Protein 1XQ1 (pdb70)

Solvent-accessible surface area: 11522 Å² total; per-residue (Å²): 110,154,138,131,30,0,146,62,50,21,0,0,0,6,27,0,19,134,40,36,0,52,19,0,0,48,49,0,8,61,79,29,1,41,0,2,0,2,13,186,74,94,169,71,9,93,83,9,34,59,128,2,128,175,125,66,37,106,18,69,25,24,68,6,36,27,58,87,144,68,52,3,70,122,3,8,125,40,0,32,93,74,25,62,27,120,0,22,2,0,0,3,29,20,61,123,237,129,141,76,74,130,53,80,65,127,67,29,62,27,24,35,101,11,1,100,32,4,0,72,47,0,41,75,17,0,112,50,24,55,64,1,12,0,0,2,5,40,90,81,23,130,69,40,3,43,38,36,3,28,105,23,0,86,85,5,3,109,112,27,40,114,36,22,0,64,0,0,5,2,7,37,35,113,77,103,90,120,72,51,110,9,6,62,38,0,1,57,3,6,10,52,9,0,66,162,30,40,22,82,53,59,35,62,22,53,21,86,96,69,135,72,144,76,132,118,49,220

Sequence (218 aa):
SQRWSLKAKTVLVTGGTKGIGHAIVEEFAGFGAVIHTCARNEYELNECLSKWQKKGFQVTGSVCDASLRPEREKLMQTVSSMFGGKLDILINNLGALDYTAEDFSFHISTNLESAYHLSQLAHPLLKASGCGNIIFMSGSIYSATKGALNQLARNLACEWASDGIRANAVAPAVIAGEPEEVSSLVAFLCMPAASYITGQTICVDGGLTVNGFSYQPQ

Secondary structure (DSSP, 8-state):
--TT--TT-EEEETTTTSHHHHHHHHHHHHTT-EEEEEES-HHHHHHHHHHHHHTT--EEEEE--TTSHHHHHHHHHHHHHHHTT--SEEEEE-------HHHHHHHHHHHHHHHHHHHHHHHHHHHHHSS-EEEEE---HHHHHHHHHHHHHHHHHHHHGGGT-EEEEEE--S----GGGGHHHHHHHTSGGGTT--S-EEE----EEETTEEE---

InterPro domains:
  IPR002347 Short-chain dehydrogenase/reductase SDR [PF13561] (24-256)
  IPR002347 Short-chain dehydrogenase/reductase SDR [PR00080] (91-102)
  IPR002347 Short-chain dehydrogenase/reductase SDR [PR00080] (144-152)
  IPR002347 Short-chain dehydrogenase/reductase SDR [PR00080] (164-183)
  IPR002347 Short-chain dehydrogenase/reductase SDR [PR00081] (16-33)
  IPR002347 Short-chain dehydrogenase/reductase SDR [PR00081] (91-102)
  IPR002347 Short-chain dehydrogenase/reductase SDR [PR00081] (138-154)
  IPR002347 Short-chain dehydrogenase/reductase SDR [PR00081] (164-183)
  IPR002347 Short-chain dehydrogenase/reductase SDR [PR00081] (185-202)
  IPR002347 Short-chain dehydrogenase/reductase SDR [PR00081] (219-239)
  IPR020904 Short-chain dehydrogenase/reductase, conserved site [PS00061] (151-179)
  IPR036291 NAD(P)-binding domain superfamily [SSF51735] (14-258)
  IPR045000 Tropinone reductase [PTHR42898] (8-261)

Foldseek 3Di:
DQQLAQAQAEEEQEPCLDDLNVLLQVLSQVRNYAYEYEEQDVVSVVVSVVVQVVVVGRYHYDYADLLDPVRLLVVLVVSCVVSVLAHAEYEAEFDDVPDDPVRLVCRLCSSVVSLVSNCVSCLSRNLVNLAHEYEYE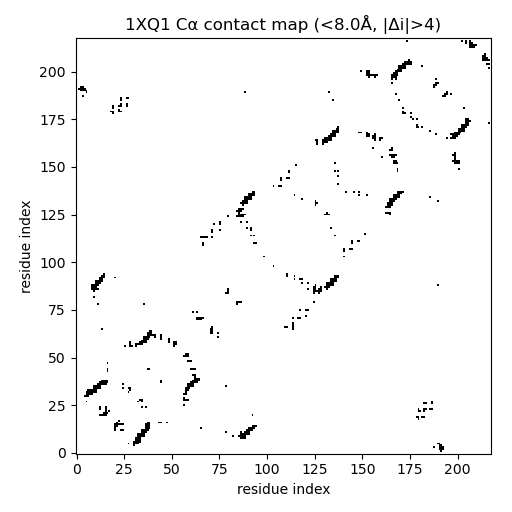AVVSRLVSLVVVLVVQLVCQVVCVVSNYAGEYEYFAPADPGSSVCSVVVSSCSGSNNSVDHSYYYYPYPWDADPRRTDGRD

CATH classification: 3.40.50.720

Nearest PDB structures (foldseek):
  2q45-assembly1_A  TM=1.003E+00  e=2.403E-41  Arabidopsis thaliana
  5feu-assembly1_A  TM=9.555E-01  e=1.381E-29  Narcissus pseudonarcissus
  2ae2-assembly1_A  TM=9.424E-01  e=1.536E-27  Datura stramonium
  1ae1-assembly1_A  TM=9.473E-01  e=3.988E-27  Datura stramonium
  4bo4-assembly1_D  TM=8.848E-01  e=6.398E-17  Pseudomonas aeruginosa PAO1

Radius of gyration: 16.97 Å; Cα contacts (8 Å, |Δi|>4): 406; chains: 1; bounding box: 41×45×46 Å

Structure (mmCIF, N/CA/C/O backbone):
data_1XQ1
#
_entry.id   1XQ1
#
_cell.length_a   56.335
_cell.length_b   76.599
_cell.length_c   112.134
_cell.angle_alpha   90.00
_cell.angle_beta   90.00
_cell.angle_gamma   90.00
#
_symmetry.space_group_name_H-M   'I 2 2 2'
#
loop_
_entity.id
_entity.type
_entity.pdbx_description
1 polymer 'PUTATIVE TROPINONE REDUCATSE'
2 water water
#
loop_
_atom_site.group_PDB
_atom_site.id
_atom_site.type_symbol
_atom_site.label_atom_id
_atom_site.label_alt_id
_atom_site.label_comp_id
_atom_site.label_asym_id
_atom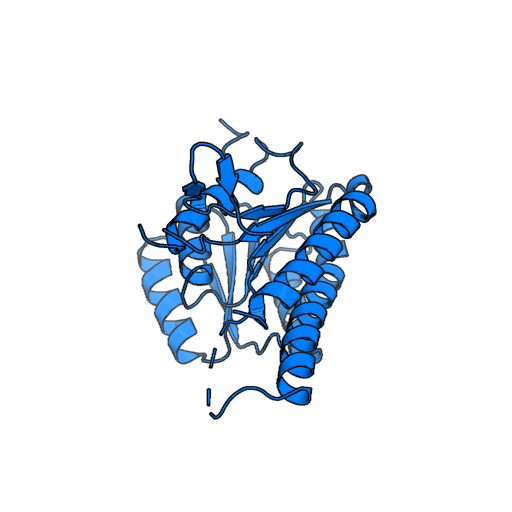_site.label_entity_id
_atom_site.label_seq_id
_atom_site.pdbx_PDB_ins_code
_atom_site.Cartn_x
_atom_site.Cartn_y
_atom_site.Cartn_z
_atom_site.occupancy
_atom_site.B_iso_or_equiv
_atom_site.auth_seq_id
_atom_site.auth_comp_id
_atom_site.auth_asym_id
_atom_site.auth_atom_id
_atom_site.pdbx_PDB_model_num
ATOM 1 N N . SER A 1 7 ? 33.519 4.058 -1.644 1.00 47.36 7 SER A N 1
ATOM 2 C CA . SER A 1 7 ? 35.002 4.132 -1.523 1.00 44.33 7 SER A CA 1
ATOM 3 C C . SER A 1 7 ? 35.375 4.615 -0.129 1.00 44.12 7 SER A C 1
ATOM 4 O O . SER A 1 7 ? 34.503 4.919 0.688 1.00 42.59 7 SER A O 1
ATOM 7 N N . GLN A 1 8 ? 36.676 4.689 0.135 1.00 42.50 8 GLN A N 1
ATOM 8 C CA . GLN A 1 8 ? 37.165 5.147 1.425 1.00 42.37 8 GLN A CA 1
ATOM 9 C C . GLN A 1 8 ? 36.964 6.651 1.596 1.00 40.48 8 GLN A C 1
ATOM 10 O O . GLN A 1 8 ? 36.824 7.136 2.715 1.00 40.96 8 GLN A O 1
ATOM 16 N N . ARG A 1 9 ? 36.946 7.387 0.487 1.00 38.94 9 ARG A N 1
ATOM 17 C CA . ARG A 1 9 ? 36.764 8.834 0.548 1.00 37.70 9 ARG A CA 1
ATOM 18 C C . ARG A 1 9 ? 35.370 9.232 1.036 1.00 36.02 9 ARG A C 1
ATOM 19 O O . ARG A 1 9 ? 35.207 10.274 1.667 1.00 35.33 9 ARG A O 1
ATOM 27 N N . TRP A 1 10 ? 34.373 8.407 0.738 1.00 31.64 10 TRP A N 1
ATOM 28 C CA . TRP A 1 10 ? 32.999 8.698 1.138 1.00 32.98 10 TRP A CA 1
ATOM 29 C C . TRP A 1 10 ? 32.553 7.875 2.341 1.00 32.78 10 TRP A C 1
ATOM 30 O O . TRP A 1 10 ? 31.366 7.596 2.509 1.00 33.43 10 TRP A O 1
ATOM 41 N N . SER A 1 11 ? 33.511 7.500 3.179 1.00 33.55 11 SER A N 1
ATOM 42 C CA . SER A 1 11 ? 33.232 6.704 4.364 1.00 34.18 11 SER A CA 1
ATOM 43 C C . SER A 1 11 ? 33.523 7.452 5.669 1.00 32.70 11 SER A C 1
ATOM 44 O O . SER A 1 11 ? 34.530 8.148 5.781 1.00 31.70 11 SER A O 1
ATOM 47 N N . LEU A 1 12 ? 32.630 7.299 6.643 1.00 31.81 12 LEU A N 1
ATOM 48 C CA . LEU A 1 12 ? 32.788 7.911 7.962 1.00 31.17 12 LEU A CA 1
ATOM 49 C C . LEU A 1 12 ? 32.872 6.778 8.988 1.00 31.76 12 LEU A C 1
ATOM 50 O O . LEU A 1 12 ? 32.776 6.996 10.198 1.00 30.64 12 LEU A O 1
ATOM 55 N N . LYS A 1 13 ? 33.060 5.565 8.484 1.00 31.35 13 LYS A N 1
ATOM 56 C CA . LYS A 1 13 ? 33.138 4.378 9.324 1.00 32.04 13 LYS A CA 1
ATOM 57 C C . LYS A 1 13 ? 34.217 4.477 10.394 1.00 30.57 13 LYS A C 1
ATOM 58 O O . LYS A 1 13 ? 35.389 4.722 10.096 1.00 29.98 13 LYS A O 1
ATOM 64 N N . ALA A 1 14 ? 33.801 4.278 11.640 1.00 30.41 14 ALA A N 1
ATOM 65 C CA . ALA A 1 14 ? 34.700 4.315 12.791 1.00 31.55 14 ALA A CA 1
ATOM 66 C C . ALA A 1 14 ? 35.296 5.696 13.098 1.00 32.39 14 ALA A C 1
ATOM 67 O O . ALA A 1 14 ? 36.193 5.810 13.928 1.00 34.03 14 ALA A O 1
ATOM 69 N N . LYS A 1 15 ? 34.808 6.738 12.429 1.00 31.93 15 LYS A N 1
ATOM 70 C CA . LYS A 1 15 ? 35.292 8.094 12.694 1.00 30.19 15 LYS A CA 1
ATOM 71 C C . LYS A 1 15 ? 34.680 8.517 14.027 1.00 29.00 15 LYS A C 1
ATOM 72 O O . LYS A 1 15 ? 33.506 8.252 14.274 1.00 30.73 15 LYS A O 1
ATOM 78 N N . THR A 1 16 ? 35.460 9.163 14.889 1.00 29.50 16 THR A N 1
ATOM 79 C CA . THR A 1 16 ? 34.937 9.585 16.194 1.00 29.17 16 THR A CA 1
ATOM 80 C C . THR A 1 16 ? 34.301 10.968 16.123 1.00 29.29 16 THR A C 1
ATOM 81 O O . THR A 1 16 ? 34.887 11.906 15.591 1.00 30.13 16 THR A O 1
ATOM 85 N N . VAL A 1 17 ? 33.098 11.080 16.675 1.00 28.99 17 VAL A N 1
ATOM 86 C CA . VAL A 1 17 ? 32.343 12.324 16.624 1.00 27.81 17 VAL A CA 1
ATOM 87 C C . VAL A 1 17 ? 31.783 12.810 17.951 1.00 27.78 17 VAL A C 1
ATOM 88 O O . VAL A 1 17 ? 31.262 12.023 18.743 1.00 27.87 17 VAL A O 1
ATOM 92 N N . LEU A 1 18 ? 31.905 14.112 18.196 1.00 25.13 18 LEU A N 1
ATOM 93 C CA . LEU A 1 18 ? 31.309 14.696 19.387 1.00 25.96 18 LEU A CA 1
ATOM 94 C C . LEU A 1 18 ? 30.247 15.655 18.876 1.00 25.93 18 LEU A C 1
ATOM 95 O O . LEU A 1 18 ? 30.550 16.605 18.151 1.00 27.99 18 LEU A O 1
ATOM 100 N N . VAL A 1 19 ? 28.999 15.390 19.227 1.00 26.41 19 VAL A N 1
ATOM 101 C CA . VAL A 1 19 ? 27.907 16.259 18.813 1.00 28.14 19 VAL A CA 1
ATOM 102 C C . VAL A 1 19 ? 27.179 16.728 20.062 1.00 28.48 19 VAL A C 1
ATOM 103 O O . VAL A 1 19 ? 26.668 15.914 20.827 1.00 28.51 19 VAL A O 1
ATOM 107 N N . THR A 1 20 ? 27.154 18.040 20.273 1.00 28.24 20 THR A N 1
ATOM 108 C CA . THR A 1 20 ? 26.476 18.614 21.432 1.00 27.93 20 THR A CA 1
ATOM 109 C C . THR A 1 20 ? 24.973 18.699 21.154 1.00 27.62 20 THR A C 1
ATOM 110 O O . THR A 1 20 ? 24.564 18.900 20.012 1.00 27.60 20 THR A O 1
ATOM 114 N N . GLY A 1 21 ? 24.163 18.558 22.203 1.00 27.72 21 GLY A N 1
ATOM 115 C CA . GLY A 1 21 ? 22.716 18.638 22.055 1.00 25.32 21 GLY A CA 1
ATOM 116 C C . GLY A 1 21 ? 22.144 17.623 21.084 1.00 26.86 21 GLY A C 1
ATOM 117 O O . GLY A 1 21 ? 21.322 17.956 20.233 1.00 25.66 21 GLY A O 1
ATOM 118 N N . GLY A 1 22 ? 22.549 16.369 21.233 1.00 27.51 22 GLY A N 1
ATOM 119 C CA . GLY A 1 22 ? 22.090 15.335 20.320 1.00 29.84 22 GLY A CA 1
ATOM 120 C C . GLY A 1 22 ? 20.751 14.676 20.587 1.00 31.01 22 GLY A C 1
ATOM 121 O O . GLY A 1 22 ? 20.339 13.807 19.822 1.00 30.20 22 GLY A O 1
ATOM 122 N N . THR A 1 23 ? 20.057 15.079 21.644 1.00 32.57 23 THR A N 1
ATOM 123 C CA . THR A 1 23 ? 18.768 14.464 21.952 1.00 33.63 23 THR A CA 1
ATOM 124 C C . THR A 1 23 ? 17.589 15.040 21.177 1.00 34.90 23 THR A C 1
ATOM 125 O O . THR A 1 23 ? 16.519 14.439 21.147 1.00 34.80 23 THR A O 1
ATOM 129 N N . LYS A 1 24 ? 17.770 16.191 20.541 1.00 36.02 24 LYS A N 1
ATOM 130 C CA . LYS A 1 24 ? 16.656 16.782 19.808 1.00 38.45 24 LYS A CA 1
ATOM 131 C C . LYS A 1 24 ? 17.037 17.609 18.587 1.00 37.51 24 LYS A C 1
ATOM 132 O O . LYS A 1 24 ? 18.204 17.955 18.387 1.00 37.17 24 LYS A O 1
ATOM 138 N N . GLY A 1 25 ? 16.028 17.908 17.773 1.00 35.23 25 GLY A N 1
ATOM 139 C CA . GLY A 1 25 ? 16.217 18.708 16.575 1.00 33.75 25 GLY A CA 1
ATOM 140 C C . GLY A 1 25 ? 17.299 18.252 15.611 1.00 32.22 25 GLY A C 1
ATOM 141 O O . GLY A 1 25 ? 17.482 17.063 15.378 1.00 28.59 25 GLY A O 1
ATOM 142 N N . ILE A 1 26 ? 18.019 19.216 15.044 1.00 31.09 26 ILE A N 1
ATOM 143 C CA . ILE A 1 26 ? 19.082 18.920 14.090 1.00 31.94 26 ILE A CA 1
ATOM 144 C C . ILE A 1 26 ? 20.191 18.070 14.716 1.00 28.39 26 ILE A C 1
ATOM 145 O O . ILE A 1 26 ? 20.727 17.174 14.064 1.00 30.11 26 ILE A O 1
ATOM 150 N N . GLY A 1 27 ? 20.531 18.346 15.975 1.00 26.71 27 GLY A N 1
ATOM 151 C CA . GLY A 1 27 ? 21.560 17.571 16.651 1.00 25.96 27 GLY A CA 1
ATOM 152 C C . GLY A 1 27 ? 21.226 16.085 16.660 1.00 27.08 27 GLY A C 1
ATOM 153 O O . GLY A 1 27 ? 22.097 15.232 16.453 1.00 26.52 27 GLY A O 1
ATOM 154 N N . HIS A 1 28 ? 19.956 15.773 16.906 1.00 25.84 28 HIS A N 1
ATOM 155 C CA . HIS A 1 28 ? 19.492 14.392 16.922 1.00 27.43 28 HIS A CA 1
ATOM 156 C C . HIS A 1 28 ? 19.566 13.834 15.502 1.00 25.17 28 HIS A C 1
ATOM 157 O O . HIS A 1 28 ? 19.915 12.676 15.297 1.00 26.90 28 HIS A O 1
ATOM 164 N N . ALA A 1 29 ? 19.222 14.660 14.520 1.00 23.50 29 ALA A N 1
ATOM 165 C CA . ALA A 1 29 ? 19.280 14.220 13.133 1.00 25.68 29 ALA A CA 1
ATOM 166 C C . ALA A 1 29 ? 20.741 13.994 12.726 1.00 24.26 29 ALA A C 1
ATOM 167 O O . ALA A 1 29 ? 21.050 13.058 11.995 1.00 26.62 29 ALA A O 1
ATOM 169 N N . ILE A 1 30 ? 21.640 14.843 13.212 1.00 24.91 30 ILE A N 1
ATOM 170 C CA . ILE A 1 30 ? 23.060 14.705 12.880 1.00 24.04 30 ILE A CA 1
ATOM 171 C C . ILE A 1 30 ? 23.632 13.418 13.484 1.00 25.20 30 ILE A C 1
ATOM 172 O O . ILE A 1 30 ? 24.389 12.700 12.833 1.00 24.53 30 ILE A O 1
ATOM 177 N N . VAL A 1 31 ? 23.269 13.121 14.726 1.00 24.66 31 VAL A N 1
ATOM 178 C CA . VAL A 1 31 ? 23.745 11.891 15.351 1.00 27.35 31 VAL A CA 1
ATOM 179 C C . VAL A 1 31 ? 23.317 10.675 14.524 1.00 26.65 31 VAL A C 1
ATOM 180 O O . VAL A 1 31 ? 24.128 9.801 14.240 1.00 26.92 31 VAL A O 1
ATOM 184 N N . GLU A 1 32 ? 22.047 10.628 14.128 1.00 28.23 32 GLU A N 1
ATOM 185 C CA . GLU A 1 32 ? 21.546 9.503 13.343 1.00 31.01 32 GLU A CA 1
ATOM 186 C C . GLU A 1 32 ? 22.200 9.414 11.960 1.00 31.22 32 GLU A C 1
ATOM 187 O O . GLU A 1 32 ? 22.526 8.324 11.492 1.00 31.34 32 GLU A O 1
ATOM 193 N N . GLU A 1 33 ? 22.403 10.560 11.317 1.00 30.85 33 GLU A N 1
ATOM 194 C CA . GLU A 1 33 ? 23.030 10.585 9.996 1.00 30.47 33 GLU A CA 1
ATOM 195 C C . GLU A 1 33 ? 24.414 9.938 10.092 1.00 30.89 33 GLU A C 1
ATOM 196 O O . GLU A 1 33 ? 24.724 9.013 9.343 1.00 30.83 33 GLU A O 1
ATOM 202 N N . PHE A 1 34 ? 25.241 10.421 11.019 1.00 30.31 34 PHE A N 1
ATOM 203 C CA . PHE A 1 34 ? 26.578 9.863 11.199 1.00 28.07 34 PHE A CA 1
ATOM 204 C C . PHE A 1 34 ? 26.542 8.395 11.635 1.00 30.25 34 PHE A C 1
ATOM 205 O O . PHE A 1 34 ? 27.369 7.583 11.200 1.00 28.53 34 PHE A O 1
ATOM 213 N N . ALA A 1 35 ? 25.582 8.052 12.489 1.00 31.03 35 ALA A N 1
ATOM 214 C CA . ALA A 1 35 ? 25.453 6.680 12.975 1.00 31.59 35 ALA A CA 1
ATOM 215 C C . ALA A 1 35 ? 25.114 5.742 11.818 1.00 32.79 35 ALA A C 1
ATOM 216 O O . ALA A 1 35 ? 25.509 4.578 11.810 1.00 32.92 35 ALA A O 1
ATOM 218 N N . GLY A 1 36 ? 24.374 6.257 10.842 1.00 35.28 36 GLY A N 1
ATOM 219 C CA . GLY A 1 36 ? 24.015 5.448 9.694 1.00 33.32 36 GLY A CA 1
ATOM 220 C C . GLY A 1 36 ? 25.268 5.088 8.920 1.00 35.52 36 GLY A C 1
ATOM 221 O O . GLY A 1 36 ? 25.323 4.047 8.260 1.00 35.53 36 GLY A O 1
ATOM 222 N N . PHE A 1 37 ? 26.277 5.953 9.006 1.00 33.23 37 PHE A N 1
ATOM 223 C CA . PHE A 1 37 ? 27.544 5.733 8.316 1.00 32.08 37 PHE A CA 1
ATOM 224 C C . PHE A 1 37 ? 28.545 4.916 9.118 1.00 32.61 37 PHE A C 1
ATOM 225 O O . PHE A 1 37 ? 29.693 4.776 8.707 1.00 35.02 37 PHE A O 1
ATOM 233 N N . GLY A 1 38 ? 28.122 4.386 10.262 1.00 33.97 38 GLY A N 1
ATOM 234 C CA . GLY A 1 38 ? 29.026 3.586 11.072 1.00 33.16 38 GLY A CA 1
ATOM 235 C C . GLY A 1 38 ? 30.053 4.378 11.863 1.00 32.07 38 GLY A C 1
ATOM 236 O O . GLY A 1 38 ? 31.102 3.853 12.232 1.00 31.97 38 GLY A O 1
ATOM 237 N N . ALA A 1 39 ? 29.760 5.648 12.126 1.00 31.72 39 ALA A N 1
ATOM 238 C CA . ALA A 1 39 ? 30.670 6.485 12.896 1.00 30.14 39 ALA A CA 1
ATOM 239 C C . ALA A 1 39 ? 30.465 6.221 14.394 1.00 29.91 39 ALA A C 1
ATOM 240 O O . ALA A 1 39 ? 29.401 5.754 14.809 1.00 28.87 39 ALA A O 1
ATOM 242 N N . VAL A 1 40 ? 31.485 6.509 15.196 1.00 28.57 40 VAL A N 1
ATOM 243 C CA . VAL A 1 40 ? 31.393 6.332 16.644 1.00 28.80 40 VAL A CA 1
ATOM 244 C C . VAL A 1 40 ? 31.141 7.716 17.227 1.00 28.63 40 VAL A C 1
ATOM 245 O O . VAL A 1 40 ? 31.966 8.619 17.105 1.00 27.05 40 VAL A O 1
ATOM 249 N N . ILE A 1 41 ? 29.991 7.869 17.868 1.00 27.30 41 ILE A N 1
ATOM 250 C CA . ILE A 1 41 ? 29.582 9.161 18.383 1.00 28.75 41 ILE A CA 1
ATOM 251 C C . ILE A 1 41 ? 29.379 9.297 19.885 1.00 29.05 41 ILE A C 1
ATOM 252 O O . ILE A 1 41 ? 28.928 8.372 20.559 1.00 28.49 41 ILE A O 1
ATOM 257 N N . HIS A 1 42 ? 29.717 10.476 20.392 1.00 27.68 42 HIS A N 1
ATOM 258 C CA . HIS A 1 42 ? 29.495 10.791 21.787 1.00 26.86 42 HIS A CA 1
ATOM 259 C C . HIS A 1 42 ? 28.680 12.068 21.729 1.00 28.09 42 HIS A C 1
ATOM 260 O O . HIS A 1 42 ? 28.993 12.970 20.950 1.00 28.88 42 HIS A O 1
ATOM 267 N N . THR A 1 43 ? 27.618 12.138 22.524 1.00 28.58 43 THR A N 1
ATOM 268 C CA . THR A 1 43 ? 26.770 13.319 22.540 1.00 29.17 43 THR A CA 1
ATOM 269 C C . THR A 1 43 ? 26.447 13.695 23.983 1.00 30.41 43 THR A C 1
ATOM 270 O O . THR A 1 43 ? 26.818 12.988 24.914 1.00 30.56 43 THR A O 1
ATOM 274 N N . CYS A 1 44 ? 25.755 14.808 24.171 1.00 31.47 44 CYS A N 1
ATOM 275 C CA . CYS A 1 44 ? 25.429 15.247 25.518 1.00 32.53 44 CYS A CA 1
ATOM 276 C C . CYS A 1 44 ? 24.087 15.955 25.573 1.00 33.92 44 CYS A C 1
ATOM 277 O O . CYS A 1 44 ? 23.480 16.253 24.541 1.00 33.69 44 CYS A O 1
ATOM 280 N N . ALA A 1 45 ? 23.643 16.239 26.793 1.00 34.44 45 ALA A N 1
ATOM 281 C CA . ALA A 1 45 ? 22.377 16.920 27.025 1.00 34.79 45 ALA A CA 1
ATOM 282 C C . ALA A 1 45 ? 22.253 17.205 28.516 1.00 33.84 45 ALA A C 1
ATOM 283 O O . ALA A 1 45 ? 22.939 16.584 29.328 1.00 35.35 45 ALA A O 1
ATOM 285 N N . ARG A 1 46 ? 21.380 18.136 28.879 1.00 33.81 46 ARG A N 1
ATOM 286 C CA . ARG A 1 46 ? 21.187 18.468 30.288 1.00 35.33 46 ARG A CA 1
ATOM 287 C C . ARG A 1 46 ? 20.282 17.461 30.990 1.00 35.26 46 ARG A C 1
ATOM 288 O O . ARG A 1 46 ? 20.514 17.107 32.144 1.00 36.73 46 ARG A O 1
ATOM 296 N N . ASN A 1 47 ? 19.255 16.994 30.284 1.00 35.78 47 ASN A N 1
ATOM 297 C CA . ASN A 1 47 ? 18.305 16.030 30.836 1.00 36.17 47 ASN A CA 1
ATOM 298 C C . ASN A 1 47 ? 18.798 14.593 30.619 1.00 35.54 47 ASN A C 1
ATOM 299 O O . ASN A 1 47 ? 18.721 14.068 29.512 1.00 33.89 47 ASN A O 1
ATOM 304 N N . GLU A 1 48 ? 19.292 13.958 31.680 1.00 35.87 48 GLU A N 1
ATOM 305 C CA . GLU A 1 48 ? 19.817 12.596 31.586 1.00 38.16 48 GLU A CA 1
ATOM 306 C C . GLU A 1 48 ? 18.811 11.527 31.186 1.00 37.65 48 GLU A C 1
ATOM 307 O O . GLU A 1 48 ? 19.182 10.497 30.623 1.00 36.06 48 GLU A O 1
ATOM 313 N N . TYR A 1 49 ? 17.540 11.760 31.480 1.00 36.43 49 TYR A N 1
ATOM 314 C CA . TYR A 1 49 ? 16.523 10.788 31.132 1.00 37.20 49 TYR A CA 1
ATOM 315 C C . TYR A 1 49 ? 16.241 10.786 29.635 1.00 36.25 49 TYR A C 1
ATOM 316 O O . TYR A 1 49 ? 16.046 9.730 29.041 1.00 35.81 49 TYR A O 1
ATOM 325 N N . GLU A 1 50 ? 16.237 11.957 29.013 1.00 36.99 50 GLU A N 1
ATOM 326 C CA . GLU A 1 50 ? 16.020 12.000 27.575 1.00 38.35 50 GLU A CA 1
ATOM 327 C C . GLU A 1 50 ? 17.275 11.472 26.873 1.00 37.28 50 GLU A C 1
ATOM 328 O O . GLU A 1 50 ? 17.192 10.892 25.788 1.00 38.59 50 GLU A O 1
ATOM 334 N N . LEU A 1 51 ? 18.434 11.665 27.499 1.00 35.90 51 LEU A N 1
ATOM 335 C CA . LEU A 1 51 ? 19.689 11.165 26.941 1.00 35.95 51 LEU A CA 1
ATOM 336 C C . LEU A 1 51 ? 19.588 9.646 26.953 1.00 37.49 51 LEU A C 1
ATOM 337 O O . LEU A 1 51 ? 19.868 8.982 25.954 1.00 38.10 51 LEU A O 1
ATOM 342 N N . ASN A 1 52 ? 19.175 9.102 28.096 1.00 37.31 52 ASN A N 1
ATOM 343 C CA . ASN A 1 52 ? 19.017 7.659 28.247 1.00 37.30 52 ASN A CA 1
ATOM 344 C C . ASN A 1 52 ? 18.036 7.139 27.204 1.00 35.08 52 ASN A C 1
ATOM 345 O O . ASN A 1 52 ? 18.255 6.094 26.599 1.00 36.76 52 ASN A O 1
ATOM 350 N N . GLU A 1 53 ? 16.953 7.881 27.007 1.00 34.77 53 GLU A N 1
ATOM 351 C CA . GLU A 1 53 ? 15.920 7.522 26.040 1.00 35.75 53 GLU A CA 1
ATOM 352 C C . GLU A 1 53 ? 16.485 7.404 24.628 1.00 34.67 53 GLU A C 1
ATOM 353 O O . GLU A 1 53 ? 16.220 6.431 23.930 1.00 34.98 53 GLU A O 1
ATOM 359 N N . CYS A 1 54 ? 17.256 8.401 24.203 1.00 35.17 54 CYS A N 1
ATOM 360 C CA . CYS A 1 54 ? 17.843 8.382 22.868 1.00 35.01 54 CYS A CA 1
ATOM 361 C C . CYS A 1 54 ? 18.901 7.302 22.734 1.00 35.20 54 CYS A C 1
ATOM 362 O O . CYS A 1 54 ? 18.945 6.589 21.731 1.00 34.96 54 CYS A O 1
ATOM 365 N N . LEU A 1 55 ? 19.757 7.180 23.743 1.00 35.57 55 LEU A N 1
ATOM 366 C CA . LEU A 1 55 ? 20.807 6.173 23.709 1.00 37.82 55 LEU A CA 1
ATOM 367 C C . LEU A 1 55 ? 20.204 4.778 23.566 1.00 40.11 55 LEU A C 1
ATOM 368 O O . LEU A 1 55 ? 20.757 3.919 22.876 1.00 39.73 55 LEU A O 1
ATOM 373 N N . SER A 1 56 ? 19.063 4.563 24.212 1.00 40.92 56 SER A N 1
ATOM 374 C CA . SER A 1 56 ? 18.384 3.276 24.144 1.00 43.19 56 SER A CA 1
ATOM 375 C C . SER A 1 56 ? 17.863 3.004 22.742 1.00 43.18 56 SER A C 1
ATOM 376 O O . SER A 1 56 ? 18.173 1.979 22.146 1.00 44.40 56 SER A O 1
ATOM 379 N N . LYS A 1 57 ? 17.059 3.925 22.224 1.00 43.11 57 LYS A N 1
ATOM 380 C CA . LYS A 1 57 ? 16.500 3.764 20.895 1.00 43.36 57 LYS A CA 1
ATOM 381 C C . LYS A 1 57 ? 17.586 3.663 19.826 1.00 42.19 57 LYS A C 1
ATOM 382 O O . LYS A 1 57 ? 17.373 3.047 18.783 1.00 42.83 57 LYS A O 1
ATOM 388 N N . TRP A 1 58 ? 18.751 4.251 20.092 1.00 39.85 58 TRP A N 1
ATOM 389 C CA . TRP A 1 58 ? 19.861 4.212 19.140 1.00 38.84 58 TRP A CA 1
ATOM 390 C C . TRP A 1 58 ? 20.635 2.894 19.112 1.00 41.05 58 TRP A C 1
ATOM 391 O O . TRP A 1 58 ? 20.874 2.333 18.042 1.00 39.29 58 TRP A O 1
ATOM 402 N N . GLN A 1 59 ? 21.048 2.414 20.283 1.00 43.33 59 GLN A N 1
ATOM 403 C CA . GLN A 1 59 ? 21.815 1.175 20.360 1.00 47.27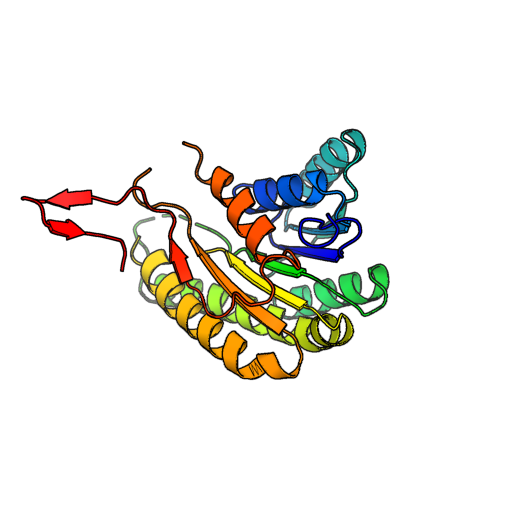 59 GLN A CA 1
ATOM 404 C C . GLN A 1 59 ? 21.056 -0.006 19.778 1.00 48.32 59 GLN A C 1
ATOM 405 O O . GLN A 1 59 ? 21.662 -0.975 19.321 1.00 49.78 59 GLN A O 1
ATOM 411 N N . LYS A 1 60 ? 19.731 0.076 19.787 1.00 49.87 60 LYS A N 1
ATOM 412 C CA . LYS A 1 60 ? 18.929 -1.000 19.234 1.00 51.04 60 LYS A CA 1
ATOM 413 C C . LYS A 1 60 ? 19.062 -0.968 17.716 1.00 51.25 60 LYS A C 1
ATOM 414 O O . LYS A 1 60 ? 19.134 -2.012 17.070 1.00 52.12 60 LYS A O 1
ATOM 420 N N . LYS A 1 61 ? 19.093 0.236 17.153 1.00 49.25 61 LYS A N 1
ATOM 421 C CA . LYS A 1 61 ? 19.233 0.393 15.711 1.00 48.63 61 LYS A CA 1
ATOM 422 C C . LYS A 1 61 ? 20.651 0.036 15.288 1.00 47.08 61 LYS A C 1
ATOM 423 O O . LYS A 1 61 ? 21.013 0.185 14.123 1.00 47.82 61 LYS A O 1
ATOM 429 N N . GLY A 1 62 ? 21.453 -0.422 16.245 1.00 45.90 62 GLY A N 1
ATOM 430 C CA . GLY A 1 62 ? 22.829 -0.783 15.950 1.00 43.86 62 GLY A CA 1
ATOM 431 C C . GLY A 1 62 ? 23.762 0.415 15.891 1.00 44.00 62 GLY A C 1
ATOM 432 O O . GLY A 1 62 ? 24.884 0.308 15.391 1.00 43.19 62 GLY A O 1
ATOM 433 N N . PHE A 1 63 ? 23.301 1.557 16.400 1.00 43.24 63 PHE A N 1
ATOM 434 C CA . PHE A 1 63 ? 24.095 2.791 16.408 1.00 43.24 63 PHE A CA 1
ATOM 435 C C . PHE A 1 63 ? 25.094 2.816 17.565 1.00 43.38 63 PHE A C 1
ATOM 436 O O . PHE A 1 63 ? 24.744 2.515 18.707 1.00 44.58 63 PHE A O 1
ATOM 444 N N . GLN A 1 64 ? 26.329 3.193 17.256 1.00 42.52 64 GLN A N 1
ATOM 445 C CA . GLN A 1 64 ? 27.409 3.275 18.236 1.00 41.96 64 GLN A CA 1
ATOM 446 C C . GLN A 1 64 ? 27.453 4.676 18.851 1.00 40.75 64 GLN A C 1
ATOM 447 O O . GLN A 1 64 ? 28.234 5.522 18.419 1.00 40.25 64 GLN A O 1
ATOM 453 N N . VAL A 1 65 ? 26.620 4.917 19.860 1.00 38.91 65 VAL A N 1
ATOM 454 C CA . VAL A 1 65 ? 26.565 6.230 20.503 1.00 37.06 65 VAL A CA 1
ATOM 455 C C . VAL A 1 65 ? 26.601 6.173 22.029 1.00 35.57 65 VAL A C 1
ATOM 456 O O . VAL A 1 65 ? 25.880 5.391 22.651 1.00 35.67 65 VAL A O 1
ATOM 460 N N . THR A 1 66 ? 27.459 6.997 22.621 1.00 33.32 66 THR A N 1
ATOM 461 C CA . THR A 1 66 ? 27.567 7.096 24.070 1.00 32.65 66 THR A CA 1
ATOM 462 C C . THR A 1 66 ? 27.184 8.524 24.424 1.00 32.54 66 THR A C 1
ATOM 463 O O . THR A 1 66 ? 27.143 9.392 23.553 1.00 32.81 66 THR A O 1
ATOM 467 N N . GLY A 1 67 ? 26.893 8.775 25.692 1.00 31.10 67 GLY A N 1
ATOM 468 C CA . GLY A 1 67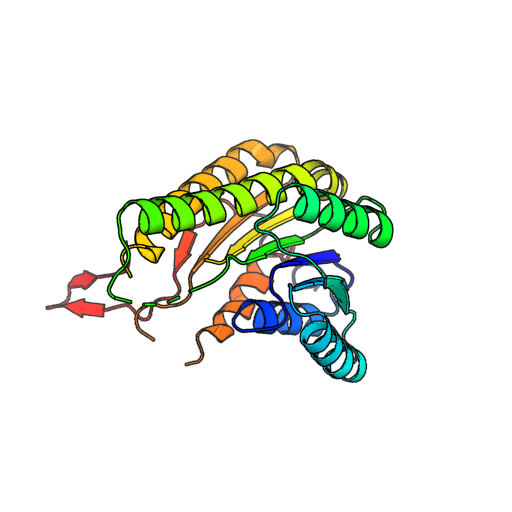 ? 26.523 10.120 26.069 1.00 31.80 67 GLY A CA 1
ATOM 469 C C . GLY A 1 67 ? 26.816 10.453 27.508 1.00 32.46 67 GLY A C 1
ATOM 470 O O . GLY A 1 67 ? 27.045 9.572 28.330 1.00 32.24 67 GLY A O 1
ATOM 471 N N . SER A 1 68 ? 26.817 11.745 27.806 1.00 33.19 68 SER A N 1
ATOM 472 C CA . SER A 1 68 ? 27.054 12.212 29.159 1.00 34.96 68 SER A CA 1
ATOM 473 C C . SER A 1 68 ? 26.181 13.426 29.415 1.00 34.04 68 SER A C 1
ATOM 474 O O . SER A 1 68 ? 25.768 14.108 28.476 1.00 33.52 68 SER A O 1
ATOM 477 N N . VAL A 1 69 ? 25.873 13.675 30.683 1.00 33.69 69 VAL A N 1
ATOM 478 C CA . VAL A 1 69 ? 25.054 14.820 31.045 1.00 34.36 69 VAL A CA 1
ATOM 479 C C . VAL A 1 69 ? 25.967 16.041 31.005 1.00 35.40 69 VAL A C 1
ATOM 480 O O . VAL A 1 69 ? 27.092 16.002 31.503 1.00 36.00 69 VAL A O 1
ATOM 484 N N . CYS A 1 70 ? 25.493 17.117 30.395 1.00 33.54 70 CYS A N 1
ATOM 485 C CA . CYS A 1 70 ? 26.302 18.315 30.289 1.00 36.26 70 CYS A CA 1
ATOM 486 C C . CYS A 1 70 ? 25.494 19.549 29.935 1.00 36.38 70 CYS A C 1
ATOM 487 O O . CYS A 1 70 ? 24.565 19.502 29.126 1.00 36.96 70 CYS A O 1
ATOM 490 N N . ASP A 1 71 ? 25.850 20.655 30.569 1.00 36.79 71 ASP A N 1
ATOM 491 C CA . ASP A 1 71 ? 25.222 21.932 30.283 1.00 37.24 71 ASP A CA 1
ATOM 492 C C . ASP A 1 71 ? 26.353 22.698 29.606 1.00 37.94 71 ASP A C 1
ATOM 493 O O . ASP A 1 71 ? 27.151 23.358 30.267 1.00 37.78 71 ASP A O 1
ATOM 498 N N . ALA A 1 72 ? 26.428 22.570 28.285 1.00 38.22 72 ALA A N 1
ATOM 499 C CA . ALA A 1 72 ? 27.469 23.209 27.484 1.00 38.10 72 ALA A CA 1
ATOM 500 C C . ALA A 1 72 ? 27.577 24.720 27.652 1.00 37.79 72 ALA A C 1
ATOM 501 O O . ALA A 1 72 ? 28.457 25.338 27.071 1.00 37.28 72 ALA A O 1
ATOM 503 N N . SER A 1 73 ? 26.684 25.316 28.434 1.00 38.75 73 SER A N 1
ATOM 504 C CA . SER A 1 73 ? 26.738 26.758 28.655 1.00 40.55 73 SER A CA 1
ATOM 505 C C . SER A 1 73 ? 27.680 27.070 29.819 1.00 39.73 73 SER A C 1
ATOM 506 O O . SER A 1 73 ? 28.033 28.222 30.047 1.00 41.65 73 SER A O 1
ATOM 509 N N . LEU A 1 74 ? 28.086 26.034 30.547 1.00 39.91 74 LEU A N 1
ATOM 510 C CA . LEU A 1 74 ? 28.980 26.190 31.694 1.00 40.44 74 LEU A CA 1
ATOM 511 C C . LEU A 1 74 ? 30.411 25.739 31.400 1.00 40.51 74 LEU A C 1
ATOM 512 O O . LEU A 1 74 ? 30.648 24.606 30.970 1.00 38.08 74 LEU A O 1
ATOM 517 N N . ARG A 1 75 ? 31.358 26.634 31.657 1.00 40.13 75 ARG A N 1
ATOM 518 C CA . ARG A 1 75 ? 32.772 26.365 31.428 1.00 41.62 75 ARG A CA 1
ATOM 519 C C . ARG A 1 75 ? 33.230 25.015 31.983 1.00 41.74 75 ARG A C 1
ATOM 520 O O . ARG A 1 75 ? 33.725 24.169 31.237 1.00 43.28 75 ARG A O 1
ATOM 528 N N . PRO A 1 76 ? 33.070 24.789 33.299 1.00 40.52 76 PRO A N 1
ATOM 529 C CA . PRO A 1 76 ? 33.499 23.509 33.874 1.00 39.06 76 PRO A CA 1
ATOM 530 C C . PRO A 1 76 ? 32.820 22.283 33.259 1.00 39.13 76 PRO A C 1
ATOM 531 O O . PRO A 1 76 ? 33.398 21.197 33.222 1.00 37.85 76 PRO A O 1
ATOM 535 N N . GLU A 1 77 ? 31.592 22.461 32.781 1.00 37.62 77 GLU A N 1
ATOM 536 C CA . GLU A 1 77 ? 30.855 21.364 32.159 1.00 36.61 77 GLU A CA 1
ATOM 537 C C . GLU A 1 77 ? 31.484 21.017 30.805 1.00 33.63 77 GLU A C 1
ATOM 538 O O . GLU A 1 77 ? 31.530 19.856 30.410 1.00 30.95 77 GLU A O 1
ATOM 544 N N . ARG A 1 78 ? 31.973 22.030 30.101 1.00 33.23 78 ARG A N 1
ATOM 545 C CA . ARG A 1 78 ? 32.606 21.809 28.806 1.00 32.88 78 ARG A CA 1
ATOM 546 C C . ARG A 1 78 ? 33.974 21.139 28.972 1.00 32.99 78 ARG A C 1
ATOM 547 O O . ARG A 1 78 ? 34.387 20.341 28.132 1.00 32.74 78 ARG A O 1
ATOM 555 N N . GLU A 1 79 ? 34.671 21.458 30.059 1.00 32.80 79 GLU A N 1
ATOM 556 C CA . GLU A 1 79 ? 35.986 20.868 30.306 1.00 35.11 79 GLU A CA 1
ATOM 557 C C . GLU A 1 79 ? 35.829 19.385 30.629 1.00 35.32 79 GLU A C 1
ATOM 558 O O . GLU A 1 79 ? 36.612 18.547 30.176 1.00 35.84 79 GLU A O 1
ATOM 564 N N . LYS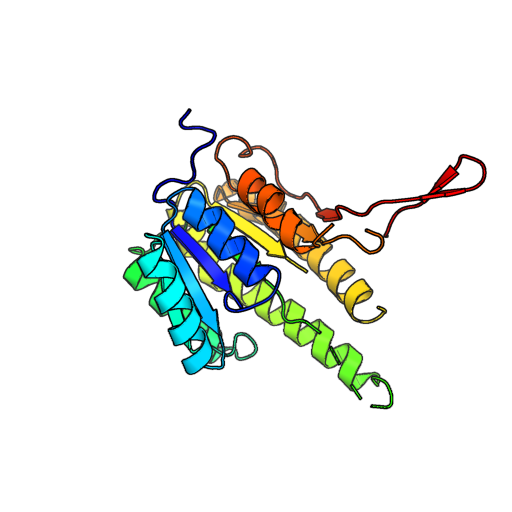 A 1 80 ? 34.808 19.069 31.415 1.00 34.76 80 LYS A N 1
ATOM 565 C CA . LYS A 1 80 ? 34.531 17.692 31.808 1.00 35.85 80 LYS A CA 1
ATOM 566 C C . LYS A 1 80 ? 34.110 16.889 30.582 1.00 35.17 80 LYS A C 1
ATOM 567 O O . LYS A 1 80 ? 34.536 15.744 30.388 1.00 33.27 80 LYS A O 1
ATOM 573 N N . LEU A 1 81 ? 33.271 17.497 29.750 1.00 35.06 81 LEU A N 1
ATOM 574 C CA . LEU A 1 81 ? 32.802 16.835 28.541 1.00 35.00 81 LEU A CA 1
ATOM 575 C C . LEU A 1 81 ? 33.966 16.413 27.653 1.00 34.09 81 LEU A C 1
ATOM 576 O O . LEU A 1 81 ? 34.047 15.258 27.231 1.00 33.67 81 LEU A O 1
ATOM 581 N N . MET A 1 82 ? 34.865 17.347 27.366 1.00 34.16 82 MET A N 1
ATOM 582 C CA . MET A 1 82 ? 35.996 17.033 26.502 1.00 35.84 82 MET A CA 1
ATOM 583 C C . MET A 1 82 ? 36.955 16.041 27.155 1.00 35.77 82 MET A C 1
ATOM 584 O O . MET A 1 82 ? 37.666 15.327 26.464 1.00 38.28 82 MET A O 1
ATOM 589 N N . GLN A 1 83 ? 36.971 16.008 28.485 1.00 38.08 83 GLN A N 1
ATOM 590 C CA . GLN A 1 83 ? 37.820 15.077 29.226 1.00 39.33 83 GLN A CA 1
ATOM 591 C C . GLN A 1 83 ? 37.279 13.666 28.984 1.00 39.01 83 GLN A C 1
ATOM 592 O O . GLN A 1 83 ? 38.032 12.723 28.737 1.00 39.11 83 GLN A O 1
ATOM 598 N N . THR A 1 84 ? 35.957 13.542 29.048 1.00 38.31 84 THR A N 1
ATOM 599 C CA . THR A 1 84 ? 35.274 12.276 28.835 1.00 38.13 84 THR A CA 1
ATOM 600 C C . THR A 1 84 ? 35.497 11.807 27.405 1.00 38.50 84 THR A C 1
ATOM 601 O O . THR A 1 84 ? 35.705 10.623 27.152 1.00 39.69 84 THR A O 1
ATOM 605 N N . VAL A 1 85 ? 35.459 12.749 26.469 1.00 37.48 85 VAL A N 1
ATOM 606 C CA . VAL A 1 85 ? 35.657 12.431 25.063 1.00 35.91 85 VAL A CA 1
ATOM 607 C C . VAL A 1 85 ? 37.089 11.974 24.782 1.00 35.55 85 VAL A C 1
ATOM 608 O O . VAL A 1 85 ? 37.307 10.997 24.077 1.00 35.11 85 VAL A O 1
ATOM 612 N N . SER A 1 86 ? 38.064 12.669 25.351 1.00 37.01 86 SER A N 1
ATOM 613 C CA . SER A 1 86 ? 39.454 12.305 25.129 1.00 39.83 86 SER A CA 1
ATOM 614 C C . SER A 1 86 ? 39.762 10.897 25.638 1.00 41.26 86 SER A C 1
ATOM 615 O O . SER A 1 86 ? 40.449 10.125 24.971 1.00 42.97 86 SER A O 1
ATOM 618 N N . SER A 1 87 ? 39.240 10.560 26.811 1.00 41.94 87 SER A N 1
ATOM 619 C CA . SER A 1 87 ? 39.485 9.248 27.398 1.00 44.49 87 SER A CA 1
ATOM 620 C C . SER A 1 87 ? 38.809 8.096 26.652 1.00 44.46 87 SER A C 1
ATOM 621 O O . SER A 1 87 ? 39.340 6.987 26.609 1.00 45.24 87 SER A O 1
ATOM 624 N N . MET A 1 88 ? 37.642 8.343 26.067 1.00 44.93 88 MET A N 1
ATOM 625 C CA . MET A 1 88 ? 36.945 7.280 25.350 1.00 44.90 88 MET A CA 1
ATOM 626 C C . MET A 1 88 ? 37.372 7.116 23.896 1.00 43.24 88 MET A C 1
ATOM 627 O O . MET A 1 88 ? 37.177 6.048 23.318 1.00 42.60 88 MET A O 1
ATOM 632 N N . PHE A 1 89 ? 37.938 8.165 23.303 0.00 41.06 89 PHE A N 1
ATOM 633 C CA . PHE A 1 89 ? 38.394 8.090 21.916 1.00 39.53 89 PHE A CA 1
ATOM 634 C C . PHE A 1 89 ? 39.911 7.960 21.844 1.00 38.29 89 PHE A C 1
ATOM 635 O O . PHE A 1 89 ? 40.496 7.983 20.761 1.00 35.85 89 PHE A O 1
ATOM 643 N N . GLY A 1 90 ? 40.544 7.844 23.005 1.00 39.43 90 GLY A N 1
ATOM 644 C CA . GLY A 1 90 ? 41.987 7.696 23.046 1.00 39.36 90 GLY A CA 1
ATOM 645 C C . GLY A 1 90 ? 42.785 8.934 22.690 1.00 39.28 90 GLY A C 1
ATOM 646 O O . GLY A 1 90 ? 43.832 8.833 22.054 1.00 39.98 90 GLY A O 1
ATOM 647 N N . GLY A 1 91 ? 42.298 10.105 23.089 1.00 38.68 91 GLY A N 1
ATOM 648 C CA . GLY A 1 91 ? 43.022 11.334 22.808 1.00 37.12 91 GLY A CA 1
ATOM 649 C C . GLY A 1 91 ? 42.911 11.868 21.392 1.00 35.22 91 GLY A C 1
ATOM 650 O O . GLY A 1 91 ? 43.496 12.900 21.066 1.00 34.85 91 GLY A O 1
ATOM 651 N N . LYS A 1 92 ? 42.165 11.173 20.546 1.00 35.03 92 LYS A N 1
ATOM 652 C CA . LYS A 1 92 ? 41.984 11.614 19.169 1.00 37.32 92 LYS A CA 1
ATOM 653 C C . LYS A 1 92 ? 40.500 11.825 18.871 1.00 35.45 92 LYS A C 1
ATOM 654 O O . LYS A 1 92 ? 39.658 11.051 19.315 1.00 36.29 92 LYS A O 1
ATOM 660 N N . LEU A 1 93 ? 40.190 12.881 18.124 1.00 32.73 93 LEU A N 1
ATOM 661 C CA . LEU A 1 93 ? 38.810 13.190 17.746 1.00 31.44 93 LEU A CA 1
ATOM 662 C C . LEU A 1 93 ? 38.783 13.636 16.288 1.00 28.36 93 LEU A C 1
ATOM 663 O O . LEU A 1 93 ? 39.452 14.589 15.917 1.00 27.67 93 LEU A O 1
ATOM 668 N N . ASP A 1 94 ? 38.004 12.948 15.465 1.00 29.41 94 ASP A N 1
ATOM 669 C CA . ASP A 1 94 ? 37.919 13.306 14.058 1.00 29.57 94 ASP A CA 1
ATOM 670 C C . ASP A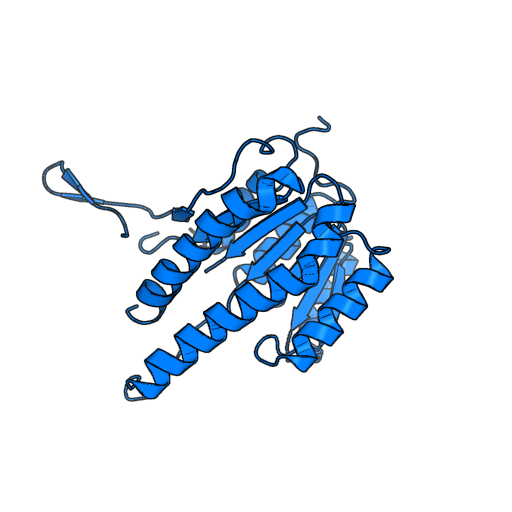 1 94 ? 36.973 14.469 13.772 1.00 28.10 94 ASP A C 1
ATOM 671 O O . ASP A 1 94 ? 37.320 15.384 13.026 1.00 27.60 94 ASP A O 1
ATOM 676 N N . ILE A 1 95 ? 35.788 14.433 14.378 1.00 28.30 95 ILE A N 1
ATOM 677 C CA . ILE A 1 95 ? 34.764 15.444 14.114 1.00 26.34 95 ILE A CA 1
ATOM 678 C C . ILE A 1 95 ? 34.141 16.106 15.339 1.00 27.11 95 ILE A C 1
ATOM 679 O O . ILE A 1 95 ? 33.782 15.433 16.297 1.00 25.10 95 ILE A O 1
ATOM 684 N N . LEU A 1 96 ? 33.993 17.426 15.275 1.00 23.26 96 LEU A N 1
ATOM 685 C CA . LEU A 1 96 ? 33.355 18.185 16.343 1.00 23.38 96 LEU A CA 1
ATOM 686 C C . LEU A 1 96 ? 32.178 18.944 15.735 1.00 22.86 96 LEU A C 1
ATOM 687 O O . LEU A 1 96 ? 32.357 19.797 14.857 1.00 19.00 96 LEU A O 1
ATOM 692 N N . ILE A 1 97 ? 30.976 18.600 16.177 1.00 22.79 97 ILE A N 1
ATOM 693 C CA . ILE A 1 97 ? 29.779 19.269 15.695 1.00 23.93 97 ILE A CA 1
ATOM 694 C C . ILE A 1 97 ? 29.293 20.206 16.805 1.00 26.73 97 ILE A C 1
ATOM 695 O O . ILE A 1 97 ? 28.682 19.761 17.786 1.00 25.40 97 ILE A O 1
ATOM 700 N N . ASN A 1 98 ? 29.596 21.492 16.664 1.00 26.28 98 ASN A N 1
ATOM 701 C CA . ASN A 1 98 ? 29.166 22.492 17.636 1.00 30.40 98 ASN A CA 1
ATOM 702 C C . ASN A 1 98 ? 27.737 22.891 17.297 1.00 31.53 98 ASN A C 1
ATOM 703 O O . ASN A 1 98 ? 27.503 23.785 16.485 1.00 31.90 98 ASN A O 1
ATOM 708 N N . ASN A 1 99 ? 26.791 22.204 17.916 1.00 32.78 99 ASN A N 1
ATOM 709 C CA . ASN A 1 99 ? 25.376 22.455 17.699 1.00 36.88 99 ASN A CA 1
ATOM 710 C C . ASN A 1 99 ? 24.862 23.396 18.781 1.00 40.25 99 ASN A C 1
ATOM 711 O O . ASN A 1 99 ? 24.624 22.983 19.916 0.00 40.10 99 ASN A O 1
ATOM 716 N N . LEU A 1 100 ? 24.693 24.663 18.419 1.00 43.06 100 LEU A N 1
ATOM 717 C CA . LEU A 1 100 ? 24.229 25.672 19.363 1.00 47.05 100 LEU A CA 1
ATOM 718 C C . LEU A 1 100 ? 22.791 25.484 19.832 1.00 48.74 100 LEU A C 1
ATOM 719 O O . LEU A 1 100 ? 21.945 24.952 19.112 1.00 47.61 100 LEU A O 1
ATOM 724 N N . GLY A 1 101 ? 22.528 25.936 21.053 1.00 50.41 101 GLY A N 1
ATOM 725 C CA . GLY A 1 101 ? 21.198 25.815 21.615 1.00 52.01 101 GLY A CA 1
ATOM 726 C C . GLY A 1 101 ? 20.223 26.814 21.031 1.00 53.33 101 GLY A C 1
ATOM 727 O O . GLY A 1 101 ? 20.570 27.968 20.770 1.00 53.43 101 GLY A O 1
ATOM 728 N N . ALA A 1 102 ? 18.994 26.362 20.817 1.00 54.76 102 ALA A N 1
ATOM 729 C CA . ALA A 1 102 ? 17.949 27.212 20.270 1.00 55.26 102 ALA A CA 1
ATOM 730 C C . ALA A 1 102 ? 17.020 27.621 21.402 1.00 56.06 102 ALA A C 1
ATOM 731 O O . ALA A 1 102 ? 15.827 27.258 21.345 1.00 56.55 102 ALA A O 1
ATOM 733 N N . LEU A 1 109 ? 7.105 40.679 27.273 1.00 59.72 109 LEU A N 1
ATOM 734 C CA . LEU A 1 109 ? 7.340 39.342 26.653 1.00 60.26 109 LEU A CA 1
ATOM 735 C C . LEU A 1 109 ? 8.092 39.462 25.330 1.00 59.00 109 LEU A C 1
ATOM 736 O O . LEU A 1 109 ? 7.614 39.023 24.282 1.00 59.39 109 LEU A O 1
ATOM 741 N N . ASP A 1 110 ? 9.270 40.070 25.394 1.00 58.29 110 ASP A N 1
ATOM 742 C CA . ASP A 1 110 ? 10.131 40.252 24.231 1.00 56.43 110 ASP A CA 1
ATOM 743 C C . ASP A 1 110 ? 11.546 40.469 24.765 1.00 54.95 110 ASP A C 1
ATOM 744 O O . ASP A 1 110 ? 11.743 41.226 25.720 1.00 54.16 110 ASP A O 1
ATOM 749 N N . TYR A 1 111 ? 12.523 39.803 24.156 1.00 51.71 111 TYR A N 1
ATOM 750 C CA . TYR A 1 111 ? 13.910 39.905 24.599 1.00 49.66 111 TYR A CA 1
ATOM 751 C C . TYR A 1 111 ? 14.442 41.330 24.716 1.00 47.20 111 TYR A C 1
ATOM 752 O O . TYR A 1 111 ? 14.172 42.183 23.873 1.00 48.62 111 TYR A O 1
ATOM 761 N N . THR A 1 112 ? 15.200 41.569 25.782 1.00 44.50 112 THR A N 1
ATOM 762 C CA . THR A 1 112 ? 15.801 42.869 26.055 1.00 42.28 112 THR A CA 1
ATOM 763 C C . THR A 1 112 ? 17.228 42.875 25.520 1.00 42.49 112 THR A C 1
ATOM 764 O O . THR A 1 112 ? 17.649 41.931 24.852 1.00 40.20 112 THR A O 1
ATOM 768 N N . ALA A 1 113 ? 17.966 43.939 25.832 1.00 41.79 113 ALA A N 1
ATOM 769 C CA . ALA A 1 113 ? 19.356 44.065 25.411 1.00 42.37 113 ALA A CA 1
ATOM 770 C C . ALA A 1 113 ? 20.195 43.037 26.162 1.00 42.07 113 ALA A C 1
ATOM 771 O O . ALA A 1 113 ? 21.044 42.371 25.571 1.00 42.72 113 ALA A O 1
ATOM 773 N N . GLU A 1 114 ? 19.960 42.914 27.467 1.00 41.12 114 GLU A N 1
ATOM 774 C CA . GLU A 1 114 ? 20.697 41.941 28.276 1.00 42.51 114 GLU A CA 1
ATOM 775 C C . GLU A 1 114 ? 20.450 40.523 27.763 1.00 38.87 114 GLU A C 1
ATOM 776 O O . GLU A 1 114 ? 21.360 39.704 27.740 1.00 39.76 114 GLU A O 1
ATOM 782 N N . ASP A 1 115 ? 19.215 40.239 27.359 1.00 37.15 115 ASP A N 1
ATOM 783 C CA . ASP A 1 115 ? 18.861 38.920 26.832 1.00 36.74 115 ASP A CA 1
ATOM 784 C C . ASP A 1 115 ? 19.598 38.709 25.511 1.00 36.61 115 ASP A C 1
ATOM 785 O O . ASP A 1 115 ? 20.200 37.656 25.268 1.00 36.02 115 ASP A O 1
ATOM 790 N N . PHE A 1 116 ? 19.528 39.728 24.662 1.00 34.58 116 PHE A N 1
ATOM 791 C CA . PHE A 1 116 ? 20.173 39.725 23.356 1.00 36.71 116 PHE A CA 1
ATOM 792 C C . PHE A 1 116 ? 21.658 39.404 23.553 1.00 37.05 116 PHE A C 1
ATOM 793 O O . PHE A 1 116 ? 22.195 38.448 22.977 1.00 35.01 116 PHE A O 1
ATOM 801 N N . SER A 1 117 ? 22.294 40.213 24.393 1.00 37.17 117 SER A N 1
ATOM 802 C CA . SER A 1 117 ? 23.706 40.095 24.740 1.00 38.66 117 SER A CA 1
ATOM 803 C C . SER A 1 117 ? 24.072 38.740 25.350 1.00 39.29 117 SER A C 1
ATOM 804 O O . SER A 1 117 ? 25.068 38.125 24.970 1.00 38.97 117 SER A O 1
ATOM 807 N N . PHE A 1 118 ? 23.273 38.292 26.311 1.00 38.86 118 PHE A N 1
ATOM 808 C CA . PHE A 1 118 ? 23.514 37.021 26.979 1.00 39.91 118 PHE A CA 1
ATOM 809 C C . PHE A 1 118 ? 23.470 35.822 26.029 1.00 39.51 118 PHE A C 1
ATOM 810 O O . PHE A 1 118 ? 24.393 35.009 26.011 1.00 38.46 118 PHE A O 1
ATOM 818 N N . HIS A 1 119 ? 22.402 35.712 25.246 1.00 37.46 119 HIS A N 1
ATOM 819 C CA . HIS A 1 119 ? 22.254 34.599 24.311 1.00 38.46 119 HIS A CA 1
ATOM 820 C C . HIS A 1 119 ? 23.358 34.558 23.253 1.00 37.36 119 HIS A C 1
ATOM 821 O O . HIS A 1 119 ? 23.868 33.491 22.925 1.00 35.05 119 HIS A O 1
ATOM 828 N N . ILE A 1 120 ? 23.728 35.718 22.724 1.00 37.21 120 ILE A N 1
ATOM 829 C CA . ILE A 1 120 ? 24.766 35.787 21.708 1.00 38.67 120 ILE A CA 1
ATOM 830 C C . ILE A 1 120 ? 26.149 35.440 22.260 1.00 40.15 120 ILE A C 1
ATOM 831 O O . ILE A 1 120 ? 26.925 34.734 21.609 1.00 41.64 120 ILE A O 1
ATOM 836 N N . SER A 1 121 ? 26.452 35.929 23.457 1.00 40.50 121 SER A N 1
ATOM 837 C CA . SER A 1 121 ? 27.752 35.677 24.068 1.00 41.61 121 SER A CA 1
ATOM 838 C C . SER A 1 121 ? 27.851 34.270 24.640 1.00 39.97 121 SER A C 1
ATOM 839 O O . SER A 1 121 ? 28.925 33.686 24.669 1.00 39.48 121 SER A O 1
ATOM 842 N N . THR A 1 122 ? 26.733 33.730 25.108 1.00 40.04 122 THR A N 1
ATOM 843 C CA . THR A 1 122 ? 26.743 32.385 25.668 1.00 39.58 122 THR A CA 1
ATOM 844 C C . THR A 1 122 ? 26.987 31.392 24.536 1.00 36.86 122 THR A C 1
ATOM 845 O O . THR A 1 122 ? 27.750 30.439 24.693 1.00 35.94 122 THR A O 1
ATOM 849 N N . ASN A 1 123 ? 26.340 31.635 23.397 1.00 34.24 123 ASN A N 1
ATOM 850 C CA . ASN A 1 123 ? 26.479 30.788 22.215 1.00 33.64 123 ASN A CA 1
ATOM 851 C C . ASN A 1 123 ? 27.895 30.870 21.654 1.00 35.02 123 ASN A C 1
ATOM 852 O O . ASN A 1 123 ? 28.539 29.850 21.404 1.00 32.01 123 ASN A O 1
ATOM 857 N N . LEU A 1 124 ? 28.368 32.095 21.446 1.00 32.95 124 LEU A N 1
ATOM 858 C CA . LEU A 1 124 ? 29.699 32.306 20.893 1.00 34.98 124 LEU A CA 1
ATOM 859 C C . LEU A 1 124 ? 30.804 31.807 21.812 1.00 33.50 124 LEU A C 1
ATOM 860 O O . LEU A 1 124 ? 31.832 31.330 21.345 1.00 35.15 124 LEU A O 1
ATOM 865 N N . GLU A 1 125 ? 30.598 31.909 23.117 1.00 33.69 125 GLU A N 1
ATOM 866 C CA . GLU A 1 125 ? 31.617 31.449 24.042 1.00 33.69 125 GLU A CA 1
ATOM 867 C C . GLU A 1 125 ? 31.670 29.924 24.101 1.00 32.53 125 GLU A C 1
ATOM 868 O O . GLU A 1 125 ? 32.749 29.335 24.086 1.00 31.94 125 GLU A O 1
ATOM 874 N N . SER A 1 126 ? 30.509 29.283 24.171 1.00 30.58 126 SER A N 1
ATOM 875 C CA . SER A 1 126 ? 30.482 27.827 24.225 1.00 32.20 126 SER A CA 1
ATOM 876 C C . SER A 1 126 ? 31.141 27.228 22.986 1.00 29.77 126 SER A C 1
ATOM 877 O O . SER A 1 126 ? 31.974 26.330 23.094 1.00 30.02 126 SER A O 1
ATOM 880 N N . ALA A 1 127 ? 30.774 27.739 21.815 1.00 28.05 127 ALA A N 1
ATOM 881 C CA . ALA A 1 127 ? 31.320 27.244 20.558 1.00 26.99 127 ALA A CA 1
ATOM 882 C C . ALA A 1 127 ? 32.832 27.455 20.464 1.00 26.35 127 ALA A C 1
ATOM 883 O O . ALA A 1 127 ? 33.568 26.555 20.071 1.00 24.65 127 ALA A O 1
ATOM 885 N N . TYR A 1 128 ? 33.281 28.649 20.832 1.00 27.93 128 TYR A N 1
ATOM 886 C CA . TYR A 1 128 ? 34.695 28.988 20.793 1.00 29.95 128 TYR A CA 1
ATOM 887 C C . TYR A 1 128 ? 35.496 28.111 21.756 1.00 28.85 128 TYR A C 1
ATOM 888 O O . TYR A 1 128 ? 36.490 27.499 21.369 1.00 27.37 128 TYR A O 1
ATOM 897 N N . HIS A 1 129 ? 35.052 28.047 23.006 1.00 28.33 129 HIS A N 1
ATOM 898 C CA . HIS A 1 129 ? 35.731 27.252 24.025 1.00 28.56 129 HIS A CA 1
ATOM 899 C C . HIS A 1 129 ? 35.770 25.766 23.656 1.00 28.90 129 HIS A C 1
ATOM 900 O O . HIS A 1 129 ? 36.806 25.108 23.771 1.00 27.28 129 HIS A O 1
ATOM 907 N N . LEU A 1 130 ? 34.635 25.242 23.214 1.00 26.83 130 LEU A N 1
ATOM 908 C CA . LEU A 1 130 ? 34.546 23.833 22.851 1.00 29.06 130 LEU A CA 1
ATOM 909 C C . LEU A 1 130 ? 35.566 23.493 21.767 1.00 28.97 130 LEU A C 1
ATOM 910 O O . LEU A 1 130 ? 36.202 22.441 21.809 1.00 28.54 130 LEU A O 1
ATOM 915 N N . SER A 1 131 ? 35.725 24.398 20.805 1.00 27.72 131 SER A N 1
ATOM 916 C CA . SER A 1 131 ? 36.673 24.209 19.713 1.00 26.66 131 SER A CA 1
ATOM 917 C C . SER A 1 131 ? 38.111 24.214 20.242 1.00 29.71 131 SER A C 1
ATOM 918 O O . SER A 1 131 ? 38.955 23.432 19.794 1.00 28.33 131 SER A O 1
ATOM 921 N N . GLN A 1 132 ? 38.389 25.105 21.189 1.00 29.64 132 GLN A N 1
ATOM 922 C CA . GLN A 1 132 ? 39.720 25.190 21.767 1.00 31.77 132 GLN A CA 1
ATOM 923 C C . GLN A 1 132 ? 40.052 23.964 22.607 1.00 30.61 132 GLN A C 1
ATOM 924 O O . GLN A 1 132 ? 41.194 23.502 22.614 1.00 32.36 132 GLN A O 1
ATOM 930 N N . LEU A 1 133 ? 39.058 23.434 23.310 1.00 28.35 133 LEU A N 1
ATOM 931 C CA . LEU A 1 133 ? 39.267 22.246 24.130 1.00 28.79 133 LEU A CA 1
ATOM 932 C C . LEU A 1 133 ? 39.523 21.029 23.243 1.00 30.12 133 LEU A C 1
ATOM 933 O O . LEU A 1 133 ? 40.302 20.137 23.596 1.00 31.76 133 LEU A O 1
ATOM 938 N N . ALA A 1 134 ? 38.868 20.999 22.088 1.00 26.48 134 ALA A N 1
ATOM 939 C CA . ALA A 1 134 ? 39.012 19.889 21.161 1.00 27.99 134 ALA A CA 1
ATOM 940 C C . ALA A 1 134 ? 40.249 20.000 20.271 1.00 27.72 134 ALA A C 1
ATOM 941 O O . ALA A 1 134 ? 40.750 18.993 19.779 1.00 27.34 134 ALA A O 1
ATOM 943 N N . HIS A 1 135 ? 40.736 21.220 20.075 1.00 29.26 135 HIS A N 1
ATOM 944 C CA . HIS A 1 135 ? 41.892 21.458 19.216 1.00 32.31 135 HIS A CA 1
ATOM 945 C C . HIS A 1 135 ? 42.985 20.385 19.290 1.00 33.29 135 HIS A C 1
ATOM 946 O O . HIS A 1 135 ? 43.288 19.735 18.289 1.00 32.97 135 HIS A O 1
ATOM 953 N N . PRO A 1 136 ? 43.586 20.177 20.474 1.00 34.30 136 PRO A N 1
ATOM 954 C CA . PRO A 1 136 ? 44.632 19.148 20.544 1.00 34.76 136 PRO A CA 1
ATOM 955 C C . PRO A 1 136 ? 44.140 17.771 20.085 1.00 34.53 136 PRO A C 1
ATOM 956 O O . PRO A 1 136 ? 44.877 17.027 19.439 1.00 33.90 136 PRO A O 1
ATOM 960 N N . LEU A 1 137 ? 42.893 17.437 20.414 1.00 33.87 137 LEU A N 1
ATOM 961 C CA . LEU A 1 137 ? 42.319 16.156 20.012 1.00 31.42 137 LEU A CA 1
ATOM 962 C C . LEU A 1 137 ? 42.153 16.101 18.494 1.00 31.98 137 LEU A C 1
ATOM 963 O O . LEU A 1 137 ? 42.502 15.108 17.850 1.00 29.87 137 LEU A O 1
ATOM 968 N N . LEU A 1 138 ? 41.624 17.181 17.930 1.00 31.06 138 LEU A N 1
ATOM 969 C CA . LEU A 1 138 ? 41.402 17.272 16.495 1.00 31.04 138 LEU A CA 1
ATOM 970 C C . LEU A 1 138 ? 42.744 17.214 15.765 1.00 33.71 138 LEU A C 1
ATOM 971 O O . LEU A 1 138 ? 42.865 16.599 14.711 1.00 31.59 138 LEU A O 1
ATOM 976 N N . LYS A 1 139 ? 43.749 17.859 16.342 1.00 34.98 139 LYS A N 1
ATOM 977 C CA . LYS A 1 139 ? 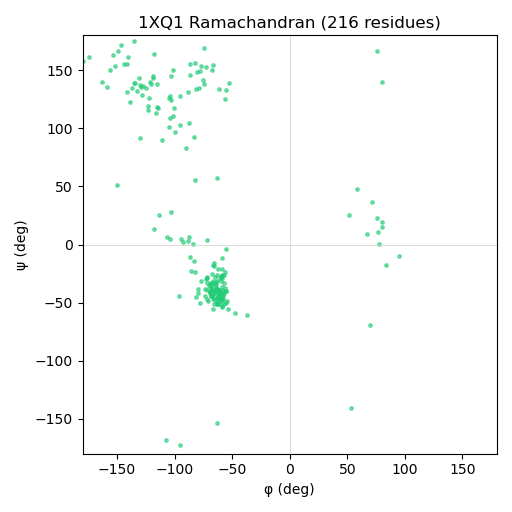45.077 17.880 15.748 1.00 37.38 139 LYS A CA 1
ATOM 978 C C . LYS A 1 139 ? 45.655 16.465 15.684 1.00 37.37 139 LYS A C 1
ATOM 979 O O . LYS A 1 139 ? 46.178 16.052 14.656 1.00 35.34 139 LYS A O 1
ATOM 985 N N . ALA A 1 140 ? 45.535 15.725 16.783 1.00 38.49 140 ALA A N 1
ATOM 986 C CA . ALA A 1 140 ? 46.048 14.359 16.852 1.00 38.64 140 ALA A CA 1
ATOM 987 C C . ALA A 1 140 ? 45.367 13.433 15.846 1.00 39.37 140 ALA A C 1
ATOM 988 O O . ALA A 1 140 ? 45.910 12.385 15.495 1.00 37.82 140 ALA A O 1
ATOM 990 N N . SER A 1 141 ? 44.181 13.817 15.382 1.00 38.74 141 SER A N 1
ATOM 991 C CA . SER A 1 141 ? 43.454 12.995 14.421 1.00 39.79 141 SER A CA 1
ATOM 992 C C . SER A 1 141 ? 44.150 13.058 13.061 1.00 38.99 141 SER A C 1
ATOM 993 O O . SER A 1 141 ? 44.081 12.121 12.274 1.00 39.20 141 SER A O 1
ATOM 996 N N . GLY A 1 142 ? 44.811 14.178 12.793 1.00 39.35 142 GLY A N 1
ATOM 997 C CA . GLY A 1 142 ? 45.507 14.336 11.532 1.00 39.17 142 GLY A CA 1
ATOM 998 C C . GLY A 1 142 ? 44.591 14.807 10.421 1.00 38.49 142 GLY A C 1
ATOM 999 O O . GLY A 1 142 ? 45.059 15.296 9.395 1.00 37.68 142 GLY A O 1
ATOM 1000 N N . CYS A 1 143 ? 43.285 14.668 10.629 1.00 37.02 143 CYS A N 1
ATOM 1001 C CA . CYS A 1 143 ? 42.296 15.078 9.638 1.00 36.85 143 CYS A CA 1
ATOM 1002 C C . CYS A 1 143 ? 41.003 15.518 10.321 1.00 34.81 143 CYS A C 1
ATOM 1003 O O . CYS A 1 143 ? 39.923 15.058 9.967 1.00 37.41 143 CYS A O 1
ATOM 1006 N N . GLY A 1 144 ? 41.119 16.418 11.291 1.00 33.55 144 GLY A N 1
ATOM 1007 C CA . GLY A 1 144 ? 39.952 16.888 12.017 1.00 29.57 144 GLY A CA 1
ATOM 1008 C C . GLY A 1 144 ? 39.011 17.824 11.274 1.00 27.34 144 GLY A C 1
ATOM 1009 O O . GLY A 1 144 ? 39.412 18.556 10.371 1.00 25.60 144 GLY A O 1
ATOM 1010 N N . ASN A 1 145 ? 37.746 17.791 11.681 1.00 25.84 145 ASN A N 1
ATOM 1011 C CA . ASN A 1 145 ? 36.692 18.619 11.106 1.00 24.34 145 ASN A CA 1
ATOM 1012 C C . ASN A 1 145 ? 35.848 19.253 12.208 1.00 24.98 145 ASN A C 1
ATOM 1013 O O . ASN A 1 145 ? 35.528 18.605 13.210 1.00 26.09 145 ASN A O 1
ATOM 1018 N N . ILE A 1 146 ? 35.493 20.518 12.022 1.00 23.76 146 ILE A N 1
ATOM 1019 C CA . ILE A 1 146 ? 34.626 21.210 12.964 1.00 23.43 146 ILE A CA 1
ATOM 1020 C C . ILE A 1 146 ? 33.482 21.791 12.151 1.00 23.88 146 ILE A C 1
ATOM 1021 O O . ILE A 1 146 ? 33.688 22.330 11.055 1.00 23.63 146 ILE A O 1
ATOM 1026 N N . ILE A 1 147 ? 32.276 21.648 12.678 1.00 24.26 147 ILE A N 1
ATOM 1027 C CA . ILE A 1 147 ? 31.082 22.178 12.038 1.00 23.06 147 ILE A CA 1
ATOM 1028 C C . ILE A 1 147 ? 30.337 22.994 13.080 1.00 24.87 147 ILE A C 1
ATOM 1029 O O . ILE A 1 147 ? 30.121 22.532 14.197 1.00 22.72 147 ILE A O 1
ATOM 1034 N N . PHE A 1 148 ? 29.992 24.226 12.724 1.00 26.07 148 PHE A N 1
ATOM 1035 C CA . PHE A 1 148 ? 29.234 25.087 13.616 1.00 27.18 148 PHE A CA 1
ATOM 1036 C C . PHE A 1 148 ? 27.821 25.062 13.040 1.00 28.12 148 PHE A C 1
ATOM 1037 O O . PHE A 1 148 ? 27.571 25.609 11.965 1.00 27.67 148 PHE A O 1
ATOM 1045 N N . MET A 1 149 ? 26.919 24.392 13.745 1.00 30.17 149 MET A N 1
ATOM 1046 C CA . MET A 1 149 ? 25.524 24.263 13.331 1.00 35.30 149 MET A CA 1
ATOM 1047 C C . MET A 1 149 ? 24.631 25.247 14.067 1.00 38.90 149 MET A C 1
ATOM 1048 O O . MET A 1 149 ? 24.204 24.982 15.190 1.00 40.36 149 MET A O 1
ATOM 1053 N N . SER A 1 150 ? 24.346 26.381 13.437 1.00 42.43 150 SER A N 1
ATOM 1054 C CA . SER A 1 150 ? 23.492 27.389 14.058 1.00 46.89 150 SER A CA 1
ATOM 1055 C C . SER A 1 150 ? 23.295 28.596 13.151 1.00 46.28 150 SER A C 1
ATOM 1056 O O . SER A 1 150 ? 23.616 29.718 13.592 1.00 47.03 150 SER A O 1
ATOM 1059 N N . GLY A 1 161 ? 13.953 35.364 14.938 1.00 49.67 161 GLY A N 1
ATOM 1060 C CA . GLY A 1 161 ? 15.007 36.100 14.185 1.00 50.39 161 GLY A CA 1
ATOM 1061 C C . GLY A 1 161 ? 15.686 37.134 15.054 1.00 50.30 161 GLY A C 1
ATOM 1062 O O . GLY A 1 161 ? 15.503 37.136 16.267 1.00 52.98 161 GLY A O 1
ATOM 1063 N N . SER A 1 162 ? 16.471 38.011 14.437 1.00 49.36 162 SER A N 1
ATOM 1064 C CA . SER A 1 162 ? 17.192 39.058 15.155 1.00 47.79 162 SER A CA 1
ATOM 1065 C C . SER A 1 162 ? 18.306 38.459 16.005 1.00 45.56 162 SER A C 1
ATOM 1066 O O . SER A 1 162 ? 19.486 38.652 15.715 1.00 46.18 162 SER A O 1
ATOM 1069 N N . ILE A 1 163 ? 17.932 37.734 17.054 1.00 44.00 163 ILE A N 1
ATOM 1070 C CA . ILE A 1 163 ? 18.913 37.100 17.931 1.00 41.90 163 ILE A CA 1
ATOM 1071 C C . ILE A 1 163 ? 19.740 36.094 17.135 1.00 38.80 163 ILE A C 1
ATOM 1072 O O . ILE A 1 163 ? 20.966 36.100 17.191 1.00 37.36 163 ILE A O 1
ATOM 1077 N N . TYR A 1 164 ? 19.050 35.231 16.398 1.00 39.29 164 TYR A N 1
ATOM 1078 C CA . TYR A 1 164 ? 19.703 34.202 15.598 1.00 41.07 164 TYR A CA 1
ATOM 1079 C C . TYR A 1 164 ? 20.600 34.787 14.520 1.00 40.21 164 TYR A C 1
ATOM 1080 O O . TYR A 1 164 ? 21.730 34.336 14.330 1.00 37.31 164 TYR A O 1
ATOM 1089 N N . SER A 1 165 ? 20.087 35.796 13.822 1.00 38.86 165 SER A N 1
ATOM 1090 C CA . SER A 1 165 ? 20.828 36.445 12.750 1.00 38.73 165 SER A CA 1
ATOM 1091 C C . SER A 1 165 ? 22.179 36.960 13.216 1.00 36.47 165 SER A C 1
ATOM 1092 O O . SER A 1 165 ? 23.198 36.690 12.589 1.00 36.18 165 SER A O 1
ATOM 1095 N N . ALA A 1 166 ? 22.177 37.701 14.318 1.00 36.12 166 ALA A N 1
ATOM 1096 C CA . ALA A 1 166 ? 23.403 38.264 14.865 1.00 33.63 166 ALA A CA 1
ATOM 1097 C C . ALA A 1 166 ? 24.363 37.170 15.329 1.00 33.76 166 ALA A C 1
ATOM 1098 O O . ALA A 1 166 ? 25.580 37.286 15.162 1.00 33.50 166 ALA A O 1
ATOM 1100 N N . THR A 1 167 ? 23.812 36.113 15.919 1.00 32.97 167 THR A N 1
ATOM 1101 C CA . THR A 1 167 ? 24.620 34.997 16.391 1.00 31.13 167 THR A CA 1
ATOM 1102 C C . THR A 1 167 ? 25.288 34.365 15.185 1.00 29.74 167 THR A C 1
ATOM 1103 O O . THR A 1 167 ? 26.496 34.156 15.168 1.00 26.80 167 THR A O 1
ATOM 1107 N N . LYS A 1 168 ? 24.474 34.066 14.182 1.00 30.84 168 LYS A N 1
ATOM 1108 C CA . LYS A 1 168 ? 24.931 33.463 12.941 1.00 33.63 168 LYS A CA 1
ATOM 1109 C C . LYS A 1 168 ? 26.027 34.314 12.302 1.00 34.17 168 LYS A C 1
ATOM 1110 O O . LYS A 1 168 ? 27.001 33.787 11.772 1.00 30.23 168 LYS A O 1
ATOM 1116 N N . GLY A 1 169 ? 25.855 35.631 12.356 1.00 33.11 169 GLY A N 1
ATOM 1117 C CA . GLY A 1 169 ? 26.835 36.530 11.781 1.00 32.74 169 GLY A CA 1
ATOM 1118 C C . GLY A 1 169 ? 28.179 36.402 12.465 1.00 33.09 169 GLY A C 1
ATOM 1119 O O . GLY A 1 169 ? 29.222 36.428 11.810 1.00 31.85 169 GLY A O 1
ATOM 1120 N N . ALA A 1 170 ? 28.150 36.267 13.789 1.00 30.53 170 ALA A N 1
ATOM 1121 C CA . ALA A 1 170 ? 29.364 36.129 14.573 1.00 28.87 170 ALA A CA 1
ATOM 1122 C C . ALA A 1 170 ? 29.985 34.758 14.358 1.00 29.76 170 ALA A C 1
ATOM 1123 O O . ALA A 1 170 ? 31.195 34.642 14.137 1.00 28.07 170 ALA A O 1
ATOM 1125 N N . LEU A 1 171 ? 29.151 33.723 14.423 1.00 28.21 171 LEU A N 1
ATOM 1126 C CA . LEU A 1 171 ? 29.616 32.352 14.239 1.00 29.72 171 LEU A CA 1
ATOM 1127 C C . LEU A 1 171 ? 30.280 32.114 12.891 1.00 28.32 171 LEU A C 1
ATOM 1128 O O . LEU A 1 171 ? 31.299 31.433 12.811 1.00 28.31 171 LEU A O 1
ATOM 1133 N N . ASN A 1 172 ? 29.704 32.665 11.828 1.00 28.78 172 ASN A N 1
ATOM 1134 C CA . ASN A 1 172 ? 30.287 32.482 10.510 1.00 28.26 172 ASN A CA 1
ATOM 1135 C C . ASN A 1 172 ? 31.721 33.006 10.482 1.00 30.81 172 ASN A C 1
ATOM 1136 O O . ASN A 1 172 ? 32.618 32.351 9.951 1.00 30.07 172 ASN A O 1
ATOM 1141 N N . GLN A 1 173 ? 31.929 34.187 11.064 1.00 31.94 173 GLN A N 1
ATOM 1142 C CA . GLN A 1 173 ? 33.247 34.809 11.106 1.00 32.98 173 GLN A CA 1
ATOM 1143 C C . GLN A 1 173 ? 34.240 33.950 11.875 1.00 32.17 173 GLN A C 1
ATOM 1144 O O . GLN A 1 173 ? 35.366 33.739 11.426 1.00 33.33 173 GLN A O 1
ATOM 1150 N N . LEU A 1 174 ? 33.824 33.460 13.038 1.00 31.35 174 LEU A N 1
ATOM 1151 C CA . LEU A 1 174 ? 34.692 32.616 13.852 1.00 30.00 174 LEU A CA 1
ATOM 1152 C C . LEU A 1 174 ? 35.071 31.386 13.047 1.00 30.08 174 LEU A C 1
ATOM 1153 O O . LEU A 1 174 ? 36.227 30.958 13.050 1.00 30.35 174 LEU A O 1
ATOM 1158 N N . ALA A 1 175 ? 34.087 30.827 12.350 1.00 27.67 175 ALA A N 1
ATOM 1159 C CA . ALA A 1 175 ? 34.305 29.645 11.527 1.00 29.26 175 ALA A CA 1
ATOM 1160 C C . ALA A 1 175 ? 35.374 29.929 10.479 1.00 28.26 175 ALA A C 1
ATOM 1161 O O . ALA A 1 175 ? 36.351 29.197 10.363 1.00 26.74 175 ALA A O 1
ATOM 1163 N N . ARG A 1 176 ? 35.192 31.003 9.722 1.00 29.22 176 ARG A N 1
ATOM 1164 C CA . ARG A 1 176 ? 36.162 31.346 8.694 1.00 30.55 176 ARG A CA 1
ATOM 1165 C C . ARG A 1 176 ? 37.562 31.598 9.265 1.00 31.23 176 ARG A C 1
ATOM 1166 O O . ARG A 1 176 ? 38.560 31.299 8.617 1.00 29.96 176 ARG A O 1
ATOM 1174 N N . ASN A 1 177 ? 37.631 32.112 10.489 1.00 33.18 177 ASN A N 1
ATOM 1175 C CA . ASN A 1 177 ? 38.917 32.388 11.124 1.00 33.90 177 ASN A CA 1
ATOM 1176 C C . ASN A 1 177 ? 39.645 31.101 11.512 1.00 35.32 177 ASN A C 1
ATOM 1177 O O . ASN A 1 177 ? 40.838 30.941 11.228 1.00 34.50 177 ASN A O 1
ATOM 1182 N N . LEU A 1 178 ? 38.929 30.189 12.166 1.00 31.76 178 LEU A N 1
ATOM 1183 C CA . LEU A 1 178 ? 39.515 28.925 12.588 1.00 33.11 178 LEU A CA 1
ATOM 1184 C C . LEU A 1 178 ? 39.962 28.076 11.406 1.00 32.92 178 LEU A C 1
ATOM 1185 O O . LEU A 1 178 ? 40.915 27.308 11.514 1.00 32.58 178 LEU A O 1
ATOM 1190 N N . ALA A 1 179 ? 39.262 28.206 10.282 1.00 32.86 179 ALA A N 1
ATOM 1191 C CA . ALA A 1 179 ? 39.605 27.455 9.082 1.00 32.65 179 ALA A CA 1
ATOM 1192 C C . ALA A 1 179 ? 40.999 27.862 8.604 1.00 33.94 179 ALA A C 1
ATOM 1193 O O . ALA A 1 179 ? 41.808 27.020 8.223 1.00 34.78 179 ALA A O 1
ATOM 1195 N N . CYS A 1 180 ? 41.281 29.156 8.628 1.00 34.74 180 CYS A N 1
ATOM 1196 C CA . CYS A 1 180 ? 42.586 29.630 8.197 1.00 37.67 180 CYS A CA 1
ATOM 1197 C C . CYS A 1 180 ? 43.615 29.423 9.302 1.00 36.86 180 CYS A C 1
ATOM 1198 O O . CYS A 1 180 ? 44.732 28.983 9.050 1.00 36.84 180 CYS A O 1
ATOM 1201 N N . GLU A 1 181 ? 43.216 29.713 10.532 1.00 36.96 181 GLU A N 1
ATOM 1202 C CA . GLU A 1 181 ? 44.100 29.582 11.677 1.00 37.88 181 GLU A CA 1
ATOM 1203 C C . GLU A 1 181 ? 44.567 28.160 11.987 1.00 37.78 181 GLU A C 1
ATOM 1204 O O . GLU A 1 181 ? 45.721 27.955 12.379 1.00 35.56 181 GLU A O 1
ATOM 1210 N N . TRP A 1 182 ? 43.689 27.175 11.810 1.00 35.34 182 TRP A N 1
ATOM 1211 C CA . TRP A 1 182 ? 44.057 25.801 12.135 1.00 34.11 182 TRP A CA 1
ATOM 1212 C C . TRP A 1 182 ? 44.318 24.842 10.975 1.00 32.34 182 TRP A C 1
ATOM 1213 O O . TRP A 1 182 ? 44.527 23.650 11.189 1.00 28.87 182 TRP A O 1
ATOM 1224 N N . ALA A 1 183 ? 44.327 25.360 9.752 1.00 32.26 183 ALA A N 1
ATOM 1225 C CA . ALA A 1 183 ? 44.573 24.522 8.588 1.00 33.12 183 ALA A CA 1
ATOM 1226 C C . ALA A 1 183 ? 45.897 23.745 8.680 1.00 35.14 183 ALA A C 1
ATOM 1227 O O . ALA A 1 183 ? 45.965 22.581 8.291 1.00 34.60 183 ALA A O 1
ATOM 1229 N N . SER A 1 184 ? 46.943 24.386 9.191 1.00 37.14 184 SER A N 1
ATOM 1230 C CA . SER A 1 184 ? 48.246 23.728 9.297 1.00 39.64 184 SER A CA 1
ATOM 1231 C C . SER A 1 184 ? 48.234 22.561 10.282 1.00 40.17 184 SER A C 1
ATOM 1232 O O . SER A 1 184 ? 49.141 21.727 10.279 1.00 40.64 184 SER A O 1
ATOM 1235 N N . ASP A 1 185 ? 47.207 22.504 11.125 1.00 38.16 185 ASP A N 1
ATOM 1236 C CA . ASP A 1 185 ? 47.084 21.413 12.079 1.00 37.13 185 ASP A CA 1
ATOM 1237 C C . ASP A 1 185 ? 46.231 20.327 11.440 1.00 36.82 185 ASP A C 1
ATOM 1238 O O . ASP A 1 185 ? 45.940 19.304 12.058 1.00 38.32 185 ASP A O 1
ATOM 1243 N N . GLY A 1 186 ? 45.835 20.563 10.192 1.00 34.37 186 GLY A N 1
ATOM 1244 C CA . GLY A 1 186 ? 45.011 19.604 9.478 1.00 34.78 186 GLY A CA 1
ATOM 1245 C C . GLY A 1 186 ? 43.544 19.695 9.869 1.00 34.06 186 GLY A C 1
ATOM 1246 O O . GLY A 1 186 ? 42.772 18.757 9.644 1.00 33.40 186 GLY A O 1
ATOM 1247 N N . ILE A 1 187 ? 43.155 20.826 10.453 1.00 32.34 187 ILE A N 1
ATOM 1248 C CA . ILE A 1 187 ? 41.770 21.027 10.881 1.00 30.70 187 ILE A CA 1
ATOM 1249 C C . ILE A 1 187 ? 40.976 21.934 9.943 1.00 29.23 187 ILE A C 1
ATOM 1250 O O . ILE A 1 187 ? 41.372 23.068 9.674 1.00 30.38 187 ILE A O 1
ATOM 1255 N N . ARG A 1 188 ? 39.851 21.422 9.456 1.00 28.53 188 ARG A N 1
ATOM 1256 C CA . ARG A 1 188 ? 38.963 22.191 8.591 1.00 28.35 188 ARG A CA 1
ATOM 1257 C C . ARG A 1 188 ? 37.789 22.670 9.442 1.00 27.52 188 ARG A C 1
ATOM 1258 O O . ARG A 1 188 ? 37.410 22.012 10.406 1.00 27.48 188 ARG A O 1
ATOM 1266 N N . ALA A 1 189 ? 37.217 23.813 9.082 1.00 26.84 189 ALA A N 1
ATOM 1267 C CA . ALA A 1 189 ? 36.083 24.351 9.818 1.00 26.74 189 ALA A CA 1
ATOM 1268 C C . ALA A 1 189 ? 35.074 24.965 8.855 1.00 27.22 189 ALA A C 1
ATOM 1269 O O . ALA A 1 189 ? 35.434 25.749 7.972 1.00 24.75 189 ALA A O 1
ATOM 1271 N N . ASN A 1 190 ? 33.811 24.593 9.027 1.00 25.16 190 ASN A N 1
ATOM 1272 C CA . ASN A 1 190 ? 32.736 25.109 8.188 1.00 26.47 190 ASN A CA 1
ATOM 1273 C C . ASN A 1 190 ? 31.505 25.352 9.065 1.00 26.95 190 ASN A C 1
ATOM 1274 O O . ASN A 1 190 ? 31.340 24.731 10.120 1.00 25.15 190 ASN A O 1
ATOM 1279 N N . ALA A 1 191 ? 30.645 26.254 8.613 1.00 25.69 191 ALA A N 1
ATOM 1280 C CA . ALA A 1 191 ? 29.424 26.571 9.329 1.00 26.38 191 ALA A CA 1
ATOM 1281 C C . ALA A 1 191 ? 28.271 26.232 8.405 1.00 24.52 191 ALA A C 1
ATOM 1282 O O . ALA A 1 191 ? 28.357 26.424 7.190 1.00 22.43 191 ALA A O 1
ATOM 1284 N N . VAL A 1 192 ? 27.197 25.719 8.990 1.00 24.61 192 VAL A N 1
ATOM 1285 C CA . VAL A 1 192 ? 26.016 25.321 8.236 1.00 22.51 192 VAL A CA 1
ATOM 1286 C C . VAL A 1 192 ? 24.781 25.830 8.959 1.00 24.91 192 VAL A C 1
ATOM 1287 O O . VAL A 1 192 ? 24.704 25.770 10.188 1.00 23.87 192 VAL A O 1
ATOM 1291 N N . ALA A 1 193 ? 23.821 26.332 8.193 1.00 25.10 193 ALA A N 1
ATOM 1292 C CA . ALA A 1 193 ? 22.576 26.834 8.764 1.00 27.67 193 ALA A CA 1
ATOM 1293 C C . ALA A 1 193 ? 21.395 26.236 8.014 1.00 27.76 193 ALA A C 1
ATOM 1294 O O . ALA A 1 193 ? 21.451 26.046 6.798 1.00 28.33 193 ALA A O 1
ATOM 1296 N N . PRO A 1 194 ? 20.309 25.923 8.733 1.00 30.13 194 PRO A N 1
ATOM 1297 C CA . PRO A 1 194 ? 19.124 25.351 8.093 1.00 27.78 194 PRO A CA 1
ATOM 1298 C C . PRO A 1 194 ? 18.437 26.488 7.336 1.00 27.29 194 PRO A C 1
ATOM 1299 O O . PRO A 1 194 ? 18.772 27.663 7.522 1.00 24.98 194 PRO A O 1
ATOM 1303 N N . ALA A 1 195 ? 17.464 26.142 6.508 1.00 28.41 195 ALA A N 1
ATOM 1304 C CA . ALA A 1 195 ? 16.734 27.133 5.728 1.00 31.15 195 ALA A CA 1
ATOM 1305 C C . ALA A 1 195 ? 15.876 28.081 6.568 1.00 32.44 195 ALA A C 1
ATOM 1306 O O . ALA A 1 195 ? 15.465 27.753 7.682 1.00 31.55 195 ALA A O 1
ATOM 1308 N N . VAL A 1 196 ? 15.629 29.267 6.022 1.00 33.32 196 VAL A N 1
ATOM 1309 C CA . VAL A 1 196 ? 14.770 30.248 6.667 1.00 36.66 196 VAL A CA 1
ATOM 1310 C C . VAL A 1 196 ? 13.423 29.995 5.991 1.00 39.01 196 VAL A C 1
ATOM 1311 O O . VAL A 1 196 ? 12.384 29.929 6.640 1.00 39.17 196 VAL A O 1
ATOM 1315 N N . ILE A 1 197 ? 13.476 29.830 4.671 1.00 40.64 197 ILE A N 1
ATOM 1316 C CA . ILE A 1 197 ? 12.306 29.542 3.859 1.00 42.09 197 ILE A CA 1
ATOM 1317 C C . ILE A 1 197 ? 12.522 28.136 3.290 1.00 42.90 197 ILE A C 1
ATOM 1318 O O . ILE A 1 197 ? 13.477 27.891 2.544 1.00 42.97 197 ILE A O 1
ATOM 1323 N N . ALA A 1 198 ? 11.640 27.213 3.662 1.00 43.09 198 ALA A N 1
ATOM 1324 C CA . ALA A 1 198 ? 11.741 25.817 3.233 1.00 45.12 198 ALA A CA 1
ATOM 1325 C C . ALA A 1 198 ? 11.623 25.587 1.730 1.00 44.83 198 ALA A C 1
ATOM 1326 O O . ALA A 1 198 ? 11.294 26.539 0.997 1.00 46.20 198 ALA A O 1
ATOM 1328 N N . GLY A 1 224 ? 9.821 20.530 3.526 1.00 59.12 224 GLY A N 1
ATOM 1329 C CA . GLY A 1 224 ? 10.922 19.585 3.890 1.00 59.84 224 GLY A CA 1
ATOM 1330 C C . GLY A 1 224 ? 11.483 19.851 5.274 1.00 59.42 224 GLY A C 1
ATOM 1331 O O . GLY A 1 224 ? 11.659 21.004 5.672 1.00 60.33 224 GLY A O 1
ATOM 1332 N N . GLU A 1 225 ? 11.767 18.783 6.013 1.00 58.83 225 GLU A N 1
ATOM 1333 C CA . GLU A 1 225 ? 12.306 18.909 7.365 1.00 56.83 225 GLU A CA 1
ATOM 1334 C C . GLU A 1 225 ? 13.656 19.613 7.379 1.00 53.70 225 GLU A C 1
ATOM 1335 O O . GLU A 1 225 ? 14.533 19.299 6.580 1.00 53.51 225 GLU A O 1
ATOM 1341 N N . PRO A 1 226 ? 13.839 20.576 8.295 1.00 50.91 226 PRO A N 1
ATOM 1342 C CA . PRO A 1 226 ? 15.109 21.300 8.386 1.00 48.54 226 PRO A CA 1
ATOM 1343 C C . PRO A 1 226 ? 16.197 20.327 8.825 1.00 46.15 226 PRO A C 1
ATOM 1344 O O . PRO A 1 226 ? 17.392 20.587 8.658 1.00 43.92 226 PRO A O 1
ATOM 1348 N N . GLU A 1 227 ? 15.760 19.202 9.388 1.00 44.02 227 GLU A N 1
ATOM 1349 C CA . GLU A 1 227 ? 16.660 18.158 9.860 1.00 41.42 227 GLU A CA 1
ATOM 1350 C C . GLU A 1 227 ? 17.383 17.510 8.690 1.00 38.08 227 GLU A C 1
ATOM 1351 O O . GLU A 1 227 ? 18.389 16.835 8.879 1.00 35.04 227 GLU A O 1
ATOM 1357 N N . GLU A 1 228 ? 16.858 17.700 7.485 1.00 34.75 228 GLU A N 1
ATOM 1358 C CA . GLU A 1 228 ? 17.474 17.112 6.296 1.00 34.77 228 GLU A CA 1
ATOM 1359 C C . GLU A 1 228 ? 18.913 17.576 6.094 1.00 30.87 228 GLU A C 1
ATOM 1360 O O . GLU A 1 228 ? 19.720 16.862 5.503 1.00 31.44 228 GLU A O 1
ATOM 1366 N N . VAL A 1 229 ? 19.230 18.771 6.585 1.00 31.13 229 VAL A N 1
ATOM 1367 C CA . VAL A 1 229 ? 20.571 19.330 6.438 1.00 28.60 229 VAL A CA 1
ATOM 1368 C C . VAL A 1 229 ? 21.669 18.453 7.055 1.00 27.89 229 VAL A C 1
ATOM 1369 O O . VAL A 1 229 ? 22.857 18.666 6.807 1.00 26.43 229 VAL A O 1
ATOM 1373 N N . SER A 1 230 ? 21.277 17.454 7.842 1.00 27.40 230 SER A N 1
ATOM 1374 C CA . SER A 1 230 ? 22.251 16.562 8.467 1.00 25.29 230 SER A CA 1
ATOM 1375 C C . SER A 1 230 ? 23.158 15.882 7.431 1.00 24.10 230 SER A C 1
ATOM 1376 O O . SER A 1 230 ? 24.329 15.611 7.700 1.00 24.70 230 SER A O 1
ATOM 1379 N N . SER A 1 231 ? 22.622 15.608 6.248 1.00 25.49 231 SER A N 1
ATOM 1380 C CA . SER A 1 231 ? 23.413 14.968 5.199 1.00 24.98 231 SER A CA 1
ATOM 1381 C C . SER A 1 231 ? 24.526 15.890 4.663 1.00 23.66 231 SER A C 1
ATOM 1382 O O . SER A 1 231 ? 25.599 15.415 4.285 1.00 21.35 231 SER A O 1
ATOM 1385 N N . LEU A 1 232 ? 24.282 17.201 4.625 1.00 23.96 232 LEU A N 1
ATOM 1386 C CA . LEU A 1 232 ? 25.332 18.123 4.169 1.00 22.97 232 LEU A CA 1
ATOM 1387 C C . LEU A 1 232 ? 26.415 18.132 5.245 1.00 24.07 232 LEU A C 1
ATOM 1388 O O . LEU A 1 232 ? 27.616 18.162 4.947 1.00 22.37 232 LEU A O 1
ATOM 1393 N N . VAL A 1 233 ? 25.983 18.112 6.504 1.00 22.19 233 VAL A N 1
ATOM 1394 C CA . VAL A 1 233 ? 26.921 18.101 7.625 1.00 21.14 233 VAL A CA 1
ATOM 1395 C C . VAL A 1 233 ? 27.825 16.864 7.503 1.00 19.15 233 VAL A C 1
ATOM 1396 O O . VAL A 1 233 ? 29.057 16.938 7.655 1.00 19.17 233 VAL A O 1
ATOM 1400 N N . ALA A 1 234 ? 27.208 15.728 7.215 1.00 18.53 234 ALA A N 1
ATOM 1401 C CA . ALA A 1 234 ? 27.953 14.485 7.076 1.00 20.09 234 ALA A CA 1
ATOM 1402 C C . ALA A 1 234 ? 28.931 14.582 5.904 1.00 20.21 234 ALA A C 1
ATOM 1403 O O . ALA A 1 234 ? 30.119 14.290 6.058 1.00 22.36 234 ALA A O 1
ATOM 1405 N N . PHE A 1 235 ? 28.452 15.024 4.747 1.00 19.69 235 PHE A N 1
ATOM 1406 C CA . PHE A 1 235 ? 29.336 15.142 3.585 1.00 21.40 235 PHE A CA 1
ATOM 1407 C C . PHE A 1 235 ? 30.564 15.990 3.895 1.00 23.26 235 PHE A C 1
ATOM 1408 O O . PHE A 1 235 ? 31.683 15.584 3.611 1.00 23.16 235 PHE A O 1
ATOM 1416 N N . LEU A 1 236 ? 30.354 17.162 4.486 1.00 23.61 236 LEU A N 1
ATOM 1417 C CA . LEU A 1 236 ? 31.471 18.049 4.810 1.00 25.79 236 LEU A CA 1
ATOM 1418 C C . LEU A 1 236 ? 32.547 17.408 5.689 1.00 25.17 236 LEU A C 1
ATOM 1419 O O . LEU A 1 236 ? 33.700 17.846 5.686 1.00 25.68 236 LEU A O 1
ATOM 1424 N N . CYS A 1 237 ? 32.176 16.376 6.441 1.00 24.94 237 CYS A N 1
ATOM 1425 C CA . CYS A 1 237 ? 33.127 15.712 7.322 1.00 24.46 237 CYS A CA 1
ATOM 1426 C C . CYS A 1 237 ? 33.796 14.489 6.691 1.00 26.31 237 CYS A C 1
ATOM 1427 O O . CYS A 1 237 ? 34.567 13.784 7.341 1.00 26.42 237 CYS A O 1
ATOM 1430 N N . MET A 1 238 ? 33.511 14.235 5.421 1.00 25.43 238 MET A N 1
ATOM 1431 C CA . MET A 1 238 ? 34.114 13.088 4.759 1.00 26.91 238 MET A CA 1
ATOM 1432 C C . MET A 1 238 ? 35.464 13.424 4.159 1.00 26.89 238 MET A C 1
ATOM 1433 O O . MET A 1 238 ? 35.756 14.584 3.862 1.00 27.99 238 MET A O 1
ATOM 1438 N N . PRO A 1 239 ? 36.319 12.408 3.992 1.00 28.90 239 PRO A N 1
ATOM 1439 C CA . PRO A 1 239 ? 37.635 12.656 3.399 1.00 28.27 239 PRO A CA 1
ATOM 1440 C C . PRO A 1 239 ? 37.373 13.206 1.994 1.00 27.99 239 PRO A C 1
ATOM 1441 O O . PRO A 1 239 ? 38.156 13.978 1.461 1.00 28.51 239 PRO A O 1
ATOM 1445 N N . ALA A 1 240 ? 36.247 12.805 1.409 1.00 29.04 240 ALA A N 1
ATOM 1446 C CA . ALA A 1 240 ? 35.868 13.259 0.068 1.00 29.86 240 ALA A CA 1
ATOM 1447 C C . ALA A 1 240 ? 35.748 14.780 -0.008 1.00 28.01 240 ALA A C 1
ATOM 1448 O O . ALA A 1 240 ? 35.829 15.361 -1.091 1.00 27.13 240 ALA A O 1
ATOM 1450 N N . ALA A 1 241 ? 35.559 15.416 1.144 1.00 27.95 241 ALA A N 1
ATOM 1451 C CA . ALA A 1 241 ? 35.423 16.874 1.218 1.00 28.36 241 ALA A CA 1
ATOM 1452 C C . ALA A 1 241 ? 36.584 17.540 1.962 1.00 28.78 241 ALA A C 1
ATOM 1453 O O . ALA A 1 241 ? 36.426 18.635 2.502 1.00 27.36 241 ALA A O 1
ATOM 1455 N N . SER A 1 242 ? 37.747 16.889 1.973 1.00 28.62 242 SER A N 1
ATOM 1456 C CA . SER A 1 242 ? 38.926 17.408 2.673 1.00 29.62 242 SER A CA 1
ATOM 1457 C C . SER A 1 242 ? 39.384 18.807 2.254 1.00 28.82 242 SER A C 1
ATOM 1458 O O . SER A 1 242 ? 39.996 19.518 3.038 1.00 29.76 242 SER A O 1
ATOM 1461 N N . TYR A 1 243 ? 39.086 19.199 1.023 1.00 27.36 243 TYR A N 1
ATOM 1462 C CA . TYR A 1 243 ? 39.465 20.512 0.520 1.00 27.98 243 TYR A CA 1
ATOM 1463 C C . TYR A 1 243 ? 38.395 21.571 0.818 1.00 27.37 243 TYR A C 1
ATOM 1464 O O . TYR A 1 243 ? 38.523 22.716 0.398 1.00 29.10 243 TYR A O 1
ATOM 1473 N N . ILE A 1 244 ? 37.335 21.196 1.522 1.00 24.76 244 ILE A N 1
ATOM 1474 C CA . ILE A 1 244 ? 36.277 22.160 1.807 1.00 25.11 244 ILE A CA 1
ATOM 1475 C C . ILE A 1 244 ? 36.378 22.706 3.217 1.00 23.81 244 ILE A C 1
ATOM 1476 O O . ILE A 1 244 ? 36.145 21.998 4.194 1.00 25.38 244 ILE A O 1
ATOM 1481 N N . THR A 1 245 ? 36.727 23.982 3.309 1.00 25.12 245 THR A N 1
ATOM 1482 C CA . THR A 1 245 ? 36.889 24.631 4.595 1.00 24.48 245 THR A CA 1
ATOM 1483 C C . THR A 1 245 ? 36.588 26.116 4.468 1.00 24.93 245 THR A C 1
ATOM 1484 O O . THR A 1 245 ? 36.725 26.696 3.393 1.00 24.47 245 THR A O 1
ATOM 1488 N N . GLY A 1 246 ? 36.170 26.725 5.569 1.00 23.19 246 GLY A N 1
ATOM 1489 C CA . GLY A 1 246 ? 35.863 28.141 5.554 1.00 25.31 246 GLY A CA 1
ATOM 1490 C C . GLY A 1 246 ? 34.529 28.485 4.918 1.00 25.13 246 GLY A C 1
ATOM 1491 O O . GLY A 1 246 ? 34.243 29.656 4.668 1.00 23.06 246 GLY A O 1
ATOM 1492 N N . GLN A 1 247 ? 33.706 27.474 4.661 1.00 23.88 247 GLN A N 1
ATOM 1493 C CA . GLN A 1 247 ? 32.406 27.710 4.042 1.00 24.36 247 GLN A CA 1
ATOM 1494 C C . GLN A 1 247 ? 31.325 28.029 5.063 1.00 24.36 247 GLN A C 1
ATOM 1495 O O . GLN A 1 247 ? 31.333 27.500 6.169 1.00 23.93 247 GLN A O 1
ATOM 1501 N N . THR A 1 248 ? 30.393 28.898 4.677 1.00 24.48 248 THR A N 1
ATOM 1502 C CA . THR A 1 248 ? 29.272 29.284 5.531 1.00 24.09 248 THR A CA 1
ATOM 1503 C C . THR A 1 248 ? 28.037 29.107 4.647 1.00 24.93 248 THR A C 1
ATOM 1504 O O . THR A 1 248 ? 27.636 30.014 3.920 1.00 24.53 248 THR A O 1
ATOM 1508 N N . ILE A 1 249 ? 27.454 27.919 4.723 1.00 23.30 249 ILE A N 1
ATOM 1509 C CA . ILE A 1 249 ? 26.326 27.544 3.884 1.00 25.36 249 ILE A CA 1
ATOM 1510 C C . ILE A 1 249 ? 24.952 27.530 4.544 1.00 24.36 249 ILE A C 1
ATOM 1511 O O . ILE A 1 249 ? 24.757 26.912 5.582 1.00 24.99 249 ILE A O 1
ATOM 1516 N N . CYS A 1 250 ? 24.007 28.223 3.924 1.00 25.15 250 CYS A N 1
ATOM 1517 C CA . CYS A 1 250 ? 22.633 28.254 4.401 1.00 26.61 250 CYS A CA 1
ATOM 1518 C C . CYS A 1 250 ? 21.804 27.6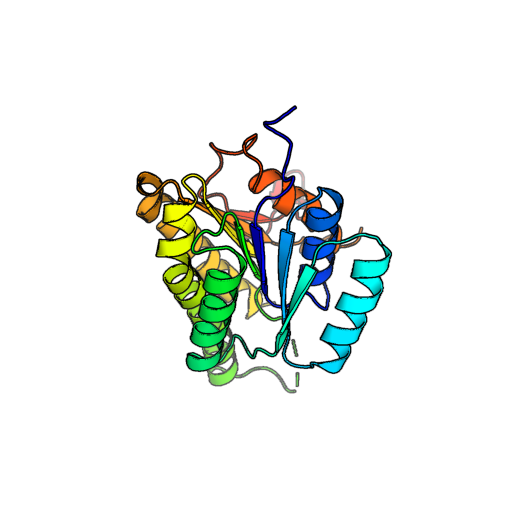02 3.293 1.00 26.03 250 CYS A C 1
ATOM 1519 O O . CYS A 1 250 ? 21.702 28.138 2.192 1.00 25.90 250 CYS A O 1
ATOM 1522 N N . VAL A 1 251 ? 21.239 26.436 3.579 1.00 27.05 251 VAL A N 1
ATOM 1523 C CA . VAL A 1 251 ? 20.447 25.715 2.587 1.00 29.17 251 VAL A CA 1
ATOM 1524 C C . VAL A 1 251 ? 19.016 26.236 2.506 1.00 31.00 251 VAL A C 1
ATOM 1525 O O . VAL A 1 251 ? 18.053 25.487 2.644 1.00 33.03 251 VAL A O 1
ATOM 1529 N N . ASP A 1 252 ? 18.893 27.536 2.271 1.00 32.49 252 ASP A N 1
ATOM 1530 C CA . ASP A 1 252 ? 17.601 28.182 2.165 1.00 35.37 252 ASP A CA 1
ATOM 1531 C C . ASP A 1 252 ? 16.921 27.928 0.823 1.00 35.54 252 ASP A C 1
ATOM 1532 O O . ASP A 1 252 ? 17.581 27.691 -0.192 1.00 35.30 252 ASP A O 1
ATOM 1537 N N . GLY A 1 253 ? 15.594 27.988 0.828 1.00 36.96 253 GLY A N 1
ATOM 1538 C CA . GLY A 1 253 ? 14.843 27.792 -0.395 1.00 40.62 253 GLY A CA 1
ATOM 1539 C C . GLY A 1 253 ? 15.176 28.911 -1.361 1.00 43.15 253 GLY A C 1
ATOM 1540 O O . GLY A 1 253 ? 15.241 28.703 -2.571 1.00 43.61 253 GLY A O 1
ATOM 1541 N N . GLY A 1 254 ? 15.401 30.103 -0.815 1.00 45.98 254 GLY A N 1
ATOM 1542 C CA . GLY A 1 254 ? 15.732 31.250 -1.639 1.00 48.37 254 GLY A CA 1
ATOM 1543 C C . GLY A 1 254 ? 14.514 31.791 -2.359 1.00 49.85 254 GLY A C 1
ATOM 1544 O O . GLY A 1 254 ? 13.474 31.139 -2.409 1.00 49.83 254 GLY A O 1
ATOM 1545 N N . LEU A 1 255 ? 14.635 32.994 -2.908 1.00 51.98 255 LEU A N 1
ATOM 1546 C CA . LEU A 1 255 ? 13.528 33.605 -3.630 1.00 53.21 255 LEU A CA 1
ATOM 1547 C C . LEU A 1 255 ? 13.990 34.639 -4.641 1.00 52.85 255 LEU A C 1
ATOM 1548 O O . LEU A 1 255 ? 15.022 35.287 -4.462 1.00 51.53 255 LEU A O 1
ATOM 1553 N N . THR A 1 256 ? 13.212 34.783 -5.708 1.00 52.61 256 THR A N 1
ATOM 1554 C CA . THR A 1 256 ? 13.510 35.744 -6.758 1.00 52.56 256 THR A CA 1
ATOM 1555 C C . THR A 1 256 ? 12.353 36.721 -6.890 1.00 52.02 256 THR A C 1
ATOM 1556 O O . THR A 1 256 ? 11.188 36.323 -6.839 1.00 50.99 256 THR A O 1
ATOM 1560 N N . VAL A 1 257 ? 12.685 37.998 -7.052 1.00 51.00 257 VAL A N 1
ATOM 1561 C CA . VAL A 1 257 ? 11.685 39.042 -7.225 1.00 50.21 257 VAL A CA 1
ATOM 1562 C C . VAL A 1 257 ? 11.953 39.753 -8.542 1.00 50.60 257 VAL A C 1
ATOM 1563 O O . VAL A 1 257 ? 13.063 40.220 -8.785 1.00 51.03 257 VAL A O 1
ATOM 1567 N N . ASN A 1 258 ? 10.934 39.828 -9.390 1.00 49.69 258 ASN A N 1
ATOM 1568 C CA . ASN A 1 258 ? 11.070 40.484 -10.679 1.00 50.96 258 ASN A CA 1
ATOM 1569 C C . ASN A 1 258 ? 12.284 39.933 -11.413 1.00 50.43 258 ASN A C 1
ATOM 1570 O O . ASN A 1 258 ? 12.876 40.612 -12.254 1.00 51.13 258 ASN A O 1
ATOM 1575 N N . GLY A 1 259 ? 12.654 38.699 -11.079 1.00 49.34 259 GLY A N 1
ATOM 1576 C CA . GLY A 1 259 ? 13.792 38.066 -11.718 1.00 47.81 259 GLY A CA 1
ATOM 1577 C C . GLY A 1 259 ? 15.094 38.201 -10.955 1.00 46.26 259 GLY A C 1
ATOM 1578 O O . GLY A 1 259 ? 16.083 37.561 -11.306 1.00 47.25 259 GLY A O 1
ATOM 1579 N N . PHE A 1 260 ? 15.107 39.034 -9.920 1.00 45.43 260 PHE A N 1
ATOM 1580 C CA . PHE A 1 260 ? 16.312 39.234 -9.116 1.00 44.86 260 PHE A CA 1
ATOM 1581 C C . PHE A 1 260 ? 16.273 38.335 -7.885 1.00 43.79 260 PHE A C 1
ATOM 1582 O O . PHE A 1 260 ? 15.302 38.348 -7.137 1.00 43.30 260 PHE A O 1
ATOM 1590 N N . SER A 1 261 ? 17.336 37.565 -7.673 1.00 43.72 261 SER A N 1
ATOM 1591 C CA . SER A 1 261 ? 17.394 36.654 -6.535 1.00 44.60 261 SER A CA 1
ATOM 1592 C C . SER A 1 261 ? 17.726 37.343 -5.214 1.00 42.90 261 SER A C 1
ATOM 1593 O O . SER A 1 261 ? 18.431 38.347 -5.180 1.00 43.09 261 SER A O 1
ATOM 1596 N N . TYR A 1 262 ? 17.204 36.776 -4.132 1.00 41.29 262 TYR A N 1
ATOM 1597 C CA . TYR A 1 262 ? 17.412 37.273 -2.775 1.00 41.44 262 TYR A CA 1
ATOM 1598 C C . TYR A 1 262 ? 17.686 36.076 -1.871 1.00 41.36 262 TYR A C 1
ATOM 1599 O O . TYR A 1 262 ? 16.989 35.068 -1.947 1.00 41.03 262 TYR A O 1
ATOM 1608 N N . GLN A 1 263 ? 18.690 36.180 -1.012 1.00 42.89 263 GLN A N 1
ATOM 1609 C CA . GLN A 1 263 ? 18.979 35.087 -0.094 1.00 44.13 263 GLN A CA 1
ATOM 1610 C C . GLN A 1 263 ? 19.368 35.624 1.275 1.00 43.00 263 GLN A C 1
ATOM 1611 O O . GLN A 1 263 ? 19.710 36.799 1.411 1.00 38.31 263 GLN A O 1
ATOM 1617 N N . PRO A 1 264 ? 19.290 34.773 2.314 1.00 44.25 264 PRO A N 1
ATOM 1618 C CA . PRO A 1 264 ? 19.630 35.171 3.683 1.00 46.53 264 PRO A CA 1
ATOM 1619 C C . PRO A 1 264 ? 21.040 35.735 3.781 1.00 48.09 264 PRO A C 1
ATOM 1620 O O . PRO A 1 264 ? 21.984 35.153 3.252 1.00 48.65 264 PRO A O 1
ATOM 1624 N N . GLN A 1 265 ? 21.173 36.869 4.458 1.00 49.88 265 GLN A N 1
ATOM 1625 C CA . GLN A 1 265 ? 22.474 37.507 4.633 1.00 52.40 265 GLN A CA 1
ATOM 1626 C C . GLN A 1 265 ? 23.236 36.923 5.822 1.00 52.94 265 GLN A C 1
ATOM 1627 O O . GLN A 1 265 ? 24.465 36.729 5.693 1.00 53.41 265 GLN A O 1
#

GO terms:
  GO:0046686 response to cadmium ion (P, IEP)
  GO:0005576 extracellular region (C, HDA)

B-factor: mean 36.58, std 9.07, range [18.53, 77.0]

Organism: Arabidopsis thaliana (NCBI:txid3702)